Protein AF-Q4UK92-F1 (afdb_monomer_lite)

Sequence (317 aa):
MEMQYIQALRICSEFNFSKIDKKYSDLRPHFTKLYKAQEVKSEIHHYKQEDDLHFYMTKVNGANMSAWQGFVNQQSNAQKSYQGKDPVIKNFDMGKYAFSASLSYHDQDLTDVYAAFVSNKIRQKGDLPDTSSIEMFITMLTSKNASFISHSGIARTPIYTLESAPKHPNLAVKLHSSIAACAKDIYSNKKEYMITVPVKEMTQILLKEYEKKGVLDKIYIGHRQENLGNKQTPIKLINDNDKTLFSLYDKNGNILHELTAEQMKGEFAWFCTHPHLFKDQDKGVPLVTCDLETLATLDPKPNPIEHEYYLEIIGEL

Foldseek 3Di:
DVLVVVLVVVVCVVPVVVPVPPVCPVCVVVVVVVQLQDKDKKKKKWFDDDPQKIKMKIWQALACLVVVVVLLVVLVVLLVPDPDDPVQSVVLVQLSVLQNLQSSCSPAPFKIKIKIFIFRDDDDFPDDDPSLRTQWIKMWMDGLLELAIEIGRIGGTSNVVVPDPDDDPPVVLVRLLVVLQVCCVVNVNSHFKYKFQDDPVVVVSVCVLCVVVVNNLQKAKALPPPPPPPNDHQWDFDPDDQFAGIWGADPVRHTSDGAGPVNCVGSVVCQCVRPRHNVPVVPRGIIMMGGSVCSNPSRDDTDDIDMDIDIGRSHDD

Radius of gyration: 20.27 Å; chains: 1; bounding box: 54×45×56 Å

Structure (mmCIF, N/CA/C/O backbone):
data_AF-Q4UK92-F1
#
_entry.id   AF-Q4UK92-F1
#
loop_
_atom_site.group_PDB
_a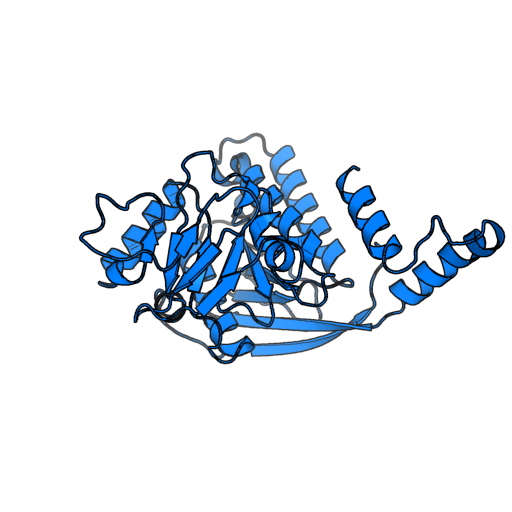tom_site.id
_atom_site.type_symbol
_atom_site.label_atom_id
_atom_site.label_alt_id
_atom_site.label_comp_id
_atom_site.label_asym_id
_atom_site.label_entity_id
_atom_site.label_seq_id
_atom_site.pdbx_PDB_ins_code
_atom_site.Cartn_x
_atom_site.Cartn_y
_atom_site.Cartn_z
_atom_site.occupancy
_atom_site.B_iso_or_equiv
_atom_site.auth_seq_id
_atom_site.auth_comp_id
_atom_site.auth_asym_id
_atom_site.auth_atom_id
_atom_site.pdbx_PDB_model_num
ATOM 1 N N . MET A 1 1 ? 21.916 5.588 6.706 1.00 34.03 1 MET A N 1
ATOM 2 C CA . MET A 1 1 ? 22.632 5.444 7.991 1.00 34.03 1 MET A CA 1
ATOM 3 C C . MET A 1 1 ? 21.755 5.770 9.202 1.00 34.03 1 MET A C 1
ATOM 5 O O . MET A 1 1 ? 21.723 4.941 10.093 1.00 34.03 1 MET A O 1
ATOM 9 N N . GLU A 1 2 ? 20.977 6.862 9.247 1.00 29.20 2 GLU A N 1
ATOM 10 C CA . GLU A 1 2 ? 20.071 7.134 10.395 1.00 29.20 2 GLU A CA 1
ATOM 11 C C . GLU A 1 2 ? 18.920 6.117 10.570 1.00 29.20 2 GLU A C 1
ATOM 13 O O . GLU A 1 2 ? 18.636 5.702 11.690 1.00 29.20 2 GLU A O 1
ATOM 18 N N . MET A 1 3 ? 18.310 5.623 9.482 1.00 30.38 3 MET A N 1
ATOM 19 C CA . MET A 1 3 ? 17.245 4.598 9.559 1.00 30.38 3 MET A CA 1
ATOM 20 C C . MET A 1 3 ? 17.722 3.242 10.113 1.00 30.38 3 MET A C 1
ATOM 22 O O . MET A 1 3 ? 16.962 2.555 10.790 1.00 30.38 3 MET A O 1
ATOM 26 N N . GLN A 1 4 ? 18.990 2.883 9.882 1.00 40.22 4 GLN A N 1
ATOM 27 C CA . GLN A 1 4 ? 19.591 1.643 10.392 1.00 40.22 4 GLN A CA 1
ATOM 28 C C . GLN A 1 4 ? 19.809 1.697 11.916 1.00 40.22 4 GLN A C 1
ATOM 30 O O . GLN A 1 4 ? 19.813 0.660 12.575 1.00 40.22 4 GLN A O 1
ATOM 35 N N . TYR A 1 5 ? 19.938 2.897 12.496 1.00 32.78 5 TYR A N 1
ATOM 36 C CA . TYR A 1 5 ? 20.135 3.084 13.936 1.00 32.78 5 TYR A CA 1
ATOM 37 C C . TYR A 1 5 ? 18.825 2.914 14.725 1.00 32.78 5 TYR A C 1
ATOM 39 O O . TYR A 1 5 ? 18.828 2.303 15.789 1.00 32.78 5 TYR A O 1
ATOM 47 N N . ILE A 1 6 ? 17.689 3.366 14.175 1.00 38.41 6 ILE A N 1
ATOM 48 C CA . ILE A 1 6 ? 16.361 3.214 14.804 1.00 38.41 6 ILE A CA 1
ATOM 49 C C . ILE A 1 6 ? 15.882 1.749 14.770 1.00 38.41 6 ILE A C 1
ATOM 51 O O . ILE A 1 6 ? 15.306 1.277 15.748 1.00 38.41 6 ILE A O 1
ATOM 55 N N . GLN A 1 7 ? 16.177 1.007 13.696 1.00 44.31 7 GLN A N 1
ATOM 56 C CA . GLN A 1 7 ? 15.891 -0.434 13.592 1.00 44.31 7 GLN A CA 1
ATOM 57 C C . GLN A 1 7 ? 16.770 -1.281 14.515 1.00 44.31 7 GLN A C 1
ATOM 59 O O . GLN A 1 7 ? 16.256 -2.139 15.232 1.00 44.31 7 GLN A O 1
ATOM 64 N N . ALA A 1 8 ? 18.076 -0.990 14.576 1.00 37.50 8 ALA A N 1
ATOM 65 C CA . ALA A 1 8 ? 18.963 -1.634 15.538 1.00 37.50 8 ALA A CA 1
ATOM 66 C C . ALA A 1 8 ? 18.519 -1.355 16.980 1.00 37.50 8 ALA A C 1
ATOM 68 O O . ALA A 1 8 ? 18.574 -2.261 17.796 1.00 37.50 8 ALA A O 1
ATOM 69 N N . LEU A 1 9 ? 18.034 -0.148 17.293 1.00 38.12 9 LEU A N 1
ATOM 70 C CA . LEU A 1 9 ? 17.500 0.199 18.614 1.00 38.12 9 LEU A CA 1
ATOM 71 C C . LEU A 1 9 ? 16.165 -0.484 18.942 1.00 38.12 9 LEU A C 1
ATOM 73 O O . LEU A 1 9 ? 15.946 -0.748 20.115 1.00 38.12 9 LEU A O 1
ATOM 77 N N . ARG A 1 10 ? 15.297 -0.788 17.964 1.00 45.19 10 ARG A N 1
ATOM 78 C CA . ARG A 1 10 ? 13.998 -1.460 18.188 1.00 45.19 10 ARG A CA 1
ATOM 79 C C . ARG A 1 10 ? 14.126 -2.964 18.421 1.00 45.19 10 ARG A C 1
ATOM 81 O O . ARG A 1 10 ? 13.599 -3.460 19.411 1.00 45.19 10 ARG A O 1
ATOM 88 N N . ILE A 1 11 ? 14.906 -3.664 17.601 1.00 45.88 11 ILE A N 1
ATOM 89 C CA . ILE A 1 11 ? 15.238 -5.085 17.828 1.00 45.88 11 ILE A CA 1
ATOM 90 C C . ILE A 1 11 ? 16.055 -5.225 19.127 1.00 45.88 11 ILE A C 1
ATOM 92 O O . ILE A 1 11 ? 15.873 -6.154 19.909 1.00 45.88 11 ILE A O 1
ATOM 96 N N . CYS A 1 12 ? 16.888 -4.222 19.425 1.00 41.84 12 CYS A N 1
ATOM 97 C CA . CYS A 1 12 ? 17.553 -4.063 20.714 1.00 41.84 12 CYS A CA 1
ATOM 98 C C . CYS A 1 12 ? 16.717 -3.355 21.794 1.00 41.84 12 CYS A C 1
ATOM 100 O O . CYS A 1 12 ? 17.302 -2.870 22.758 1.00 41.84 12 CYS A O 1
ATOM 102 N N . SER A 1 13 ? 15.393 -3.238 21.653 1.00 41.66 13 SER A N 1
ATOM 103 C CA . SER A 1 13 ? 14.524 -2.647 22.688 1.00 41.66 13 SER A CA 1
ATOM 104 C C . SER A 1 13 ? 13.694 -3.682 23.437 1.00 41.66 13 SER A C 1
ATOM 106 O O . SER A 1 13 ? 13.374 -3.446 24.601 1.00 41.66 13 SER A O 1
ATOM 108 N N . GLU A 1 14 ? 13.434 -4.853 22.843 1.00 43.84 14 GLU A N 1
ATOM 109 C CA . GLU A 1 14 ? 12.909 -6.014 23.582 1.00 43.84 14 GLU A CA 1
ATOM 110 C C . GLU A 1 14 ? 13.920 -6.523 24.617 1.00 43.84 14 GLU A C 1
ATOM 112 O O . GLU A 1 14 ? 13.570 -6.956 25.713 1.00 43.84 14 GLU A O 1
ATOM 117 N N . PHE A 1 15 ? 15.205 -6.379 24.303 1.00 45.50 15 PHE A N 1
ATOM 118 C CA . PHE A 1 15 ? 16.305 -6.593 25.225 1.00 45.50 15 PHE A CA 1
ATOM 119 C C . PHE A 1 15 ? 16.862 -5.240 25.627 1.00 45.50 15 PHE A C 1
ATOM 121 O O . PHE A 1 15 ? 17.424 -4.541 24.803 1.00 45.50 15 PHE A O 1
ATOM 128 N N . ASN A 1 16 ? 16.777 -4.843 26.891 1.00 47.31 16 ASN A N 1
ATOM 129 C CA . ASN A 1 16 ? 17.424 -3.607 27.319 1.00 47.31 16 ASN A CA 1
ATOM 130 C C . ASN A 1 16 ? 18.962 -3.776 27.300 1.00 47.31 16 ASN A C 1
ATOM 132 O O . ASN A 1 16 ? 19.558 -4.156 28.305 1.00 47.31 16 ASN A O 1
ATOM 136 N N . PHE A 1 17 ? 19.616 -3.504 26.166 1.00 46.62 17 PHE A N 1
ATOM 137 C CA . PHE A 1 17 ? 21.059 -3.722 25.989 1.00 46.62 17 PHE A CA 1
ATOM 138 C C . PHE A 1 17 ? 21.938 -2.790 26.833 1.00 46.62 17 PHE A C 1
ATOM 140 O O . PHE A 1 17 ? 23.088 -3.128 27.093 1.00 46.62 17 PHE A O 1
ATOM 147 N N . SER A 1 18 ? 21.412 -1.662 27.324 1.00 44.78 18 SER A N 1
ATOM 148 C CA . SER A 1 18 ? 22.108 -0.847 28.332 1.00 44.78 18 SER A CA 1
ATOM 149 C C . SER A 1 18 ? 22.022 -1.441 29.747 1.00 44.78 18 SER A C 1
ATOM 151 O O . SER A 1 18 ? 22.790 -1.039 30.618 1.00 44.78 18 SER A O 1
ATOM 153 N N . LYS A 1 19 ? 21.143 -2.433 29.967 1.00 47.47 19 LYS A N 1
ATOM 154 C CA . LYS A 1 19 ? 21.098 -3.318 31.149 1.00 47.47 19 LYS A CA 1
ATOM 155 C C . LYS A 1 19 ? 21.742 -4.688 30.911 1.00 47.47 19 LYS A C 1
ATOM 157 O O . LYS A 1 19 ? 21.899 -5.450 31.865 1.00 47.47 19 LYS A O 1
ATOM 162 N N . ILE A 1 20 ? 22.100 -5.024 29.670 1.00 50.03 20 ILE A N 1
ATOM 163 C CA . ILE A 1 20 ? 22.896 -6.212 29.369 1.00 50.03 20 ILE A CA 1
ATOM 164 C C . ILE A 1 20 ? 24.308 -5.906 29.852 1.00 50.03 20 ILE A C 1
ATOM 166 O O . ILE A 1 20 ? 25.041 -5.114 29.263 1.00 50.03 20 ILE A O 1
ATOM 170 N N . ASP A 1 21 ? 24.636 -6.507 30.993 1.00 51.25 21 ASP A N 1
ATOM 171 C CA . ASP A 1 21 ? 25.961 -6.468 31.593 1.00 51.25 21 ASP A CA 1
ATOM 172 C C . ASP A 1 21 ? 27.022 -6.717 30.510 1.00 51.25 21 ASP A C 1
ATOM 174 O O . ASP A 1 21 ? 26.838 -7.558 29.625 1.00 51.25 21 ASP A O 1
ATOM 178 N N . LYS A 1 22 ? 28.140 -5.990 30.569 1.00 60.72 22 LYS A N 1
ATOM 179 C CA . LYS A 1 22 ? 29.210 -6.016 29.560 1.00 60.72 22 LYS A CA 1
ATOM 180 C C . LYS A 1 22 ? 29.682 -7.449 29.269 1.00 60.72 22 LYS A C 1
ATOM 182 O O . LYS A 1 22 ? 30.072 -7.742 28.139 1.00 60.72 22 LYS A O 1
ATOM 187 N N . LYS A 1 23 ? 29.550 -8.355 30.249 1.00 58.97 23 LYS A N 1
ATOM 188 C CA . LYS A 1 23 ? 29.847 -9.794 30.135 1.00 58.97 23 LYS A CA 1
ATOM 189 C C . LYS A 1 23 ? 28.963 -10.579 29.152 1.00 58.97 23 LYS A C 1
ATOM 191 O O . LYS A 1 23 ? 29.311 -11.692 28.791 1.00 58.97 23 LYS A O 1
ATOM 196 N N . TYR A 1 24 ? 27.808 -10.046 28.763 1.00 52.47 24 TYR A N 1
ATOM 197 C CA . TYR A 1 24 ? 26.850 -10.689 27.858 1.00 52.47 24 TYR A CA 1
ATOM 198 C C . TYR A 1 24 ? 26.848 -10.059 26.456 1.00 52.47 24 TYR A C 1
ATOM 200 O O . TYR A 1 24 ? 26.070 -10.470 25.598 1.00 52.47 24 TYR A O 1
ATOM 208 N N . SER A 1 25 ? 27.719 -9.075 26.199 1.00 60.34 25 SER A N 1
ATOM 209 C CA . SER A 1 25 ? 27.885 -8.478 24.866 1.00 60.34 25 SER A CA 1
ATOM 210 C C . SER A 1 25 ? 28.292 -9.512 23.802 1.00 60.34 25 SER A C 1
ATOM 212 O O . SER A 1 25 ? 27.850 -9.417 22.655 1.00 60.34 25 SER A O 1
ATOM 214 N N . ASP A 1 26 ? 29.000 -10.565 24.219 1.00 68.81 26 ASP A N 1
ATOM 215 C CA . ASP A 1 26 ? 29.378 -11.725 23.403 1.00 68.81 26 ASP A CA 1
ATOM 216 C C . ASP A 1 26 ? 28.181 -12.581 22.946 1.00 68.81 26 ASP A C 1
ATOM 218 O O . ASP A 1 26 ? 28.319 -13.397 22.038 1.00 68.81 26 ASP A O 1
ATOM 222 N N . LEU A 1 27 ? 26.983 -12.394 23.522 1.00 62.03 27 LEU A N 1
ATOM 223 C CA . LEU A 1 27 ? 25.762 -13.092 23.095 1.00 62.03 27 LEU A CA 1
ATOM 224 C C . LEU A 1 27 ? 25.089 -12.431 21.887 1.00 62.03 27 LEU A C 1
ATOM 226 O O . LEU A 1 27 ? 24.243 -13.051 21.242 1.00 62.03 27 LEU A O 1
ATOM 230 N N . ARG A 1 28 ? 25.457 -11.192 21.537 1.00 64.12 28 ARG A N 1
ATOM 231 C CA . ARG A 1 28 ? 24.860 -10.460 20.408 1.00 64.12 28 ARG A CA 1
ATOM 232 C C . ARG A 1 28 ? 24.937 -11.235 19.081 1.00 64.12 28 ARG A C 1
ATOM 234 O O . ARG A 1 28 ? 23.901 -11.342 18.430 1.00 64.12 28 ARG A O 1
ATOM 241 N N . PRO A 1 29 ? 26.076 -11.844 18.688 1.00 65.44 29 PRO A N 1
ATOM 242 C CA . PRO A 1 29 ? 26.140 -12.686 17.492 1.00 65.44 29 PRO A CA 1
ATOM 243 C C . PRO A 1 29 ? 25.209 -13.905 17.558 1.00 65.44 29 PRO A C 1
ATOM 245 O O . PRO A 1 29 ? 24.685 -14.330 16.530 1.00 65.44 29 PRO A O 1
ATOM 248 N N . HIS A 1 30 ? 24.976 -14.464 18.750 1.00 65.75 30 HIS A N 1
ATOM 249 C CA . HIS A 1 30 ? 24.071 -15.599 18.939 1.00 65.75 30 HIS A CA 1
ATOM 250 C C . HIS A 1 30 ? 22.605 -15.192 18.790 1.00 65.75 30 HIS A C 1
ATOM 252 O O . HIS A 1 30 ? 21.870 -15.881 18.088 1.00 65.75 30 HIS A O 1
ATOM 258 N N . PHE A 1 31 ? 22.196 -14.050 19.349 1.00 62.00 31 PHE A N 1
ATOM 259 C CA . PHE A 1 31 ? 20.851 -13.507 19.136 1.00 62.00 31 PHE A CA 1
ATOM 260 C C . PHE A 1 31 ? 20.603 -13.157 17.667 1.00 62.00 31 PHE A C 1
ATOM 262 O O . PHE A 1 31 ? 19.577 -13.549 17.119 1.00 62.00 31 PHE A O 1
ATOM 269 N N . THR A 1 32 ? 21.569 -12.529 16.989 1.00 63.22 32 THR A N 1
ATOM 270 C CA . THR A 1 32 ? 21.478 -12.276 15.542 1.00 63.22 32 THR A CA 1
ATOM 271 C C . THR A 1 32 ? 21.331 -13.577 14.753 1.00 63.22 32 THR A C 1
ATOM 273 O O . THR A 1 32 ? 20.541 -13.638 13.815 1.00 63.22 32 THR A O 1
ATOM 276 N N . LYS A 1 33 ? 22.068 -14.631 15.124 1.00 65.81 33 LYS A N 1
ATOM 277 C CA . LYS A 1 33 ? 21.983 -15.938 14.458 1.00 65.81 33 LYS A CA 1
ATOM 278 C C . LYS A 1 33 ? 20.635 -16.623 14.694 1.00 65.81 33 LYS A C 1
ATOM 280 O O . LYS A 1 33 ? 20.096 -17.193 13.756 1.00 65.81 33 LYS A O 1
ATOM 285 N N . LEU A 1 34 ? 20.101 -16.562 15.914 1.00 62.28 34 LEU A N 1
ATOM 286 C CA . LEU A 1 34 ? 18.778 -17.103 16.243 1.00 62.28 34 LEU A CA 1
ATOM 287 C C . LEU A 1 34 ? 17.673 -16.374 15.477 1.00 62.28 34 LEU A C 1
ATOM 289 O O . LEU A 1 34 ? 16.804 -17.025 14.912 1.00 62.28 34 LEU A O 1
ATOM 293 N N . TYR A 1 35 ? 17.759 -15.048 15.394 1.00 65.69 35 TYR A N 1
ATOM 294 C CA . TYR A 1 35 ? 16.826 -14.237 14.619 1.00 65.69 35 TYR A CA 1
ATOM 295 C C . TYR A 1 35 ? 16.883 -14.566 13.120 1.00 65.69 35 TYR A C 1
ATOM 297 O O . TYR A 1 35 ? 15.858 -14.851 12.516 1.00 65.69 35 TYR A O 1
ATOM 305 N N . LYS A 1 36 ? 18.084 -14.638 12.525 1.00 63.91 36 LYS A N 1
ATOM 306 C CA . LYS A 1 36 ? 18.266 -15.069 11.123 1.00 63.91 36 LYS A CA 1
ATOM 307 C C . LYS A 1 36 ? 17.772 -16.501 10.862 1.00 63.91 36 LYS A C 1
ATOM 309 O O . LYS A 1 36 ? 17.435 -16.839 9.741 1.00 63.91 36 LYS A O 1
ATOM 314 N N . ALA A 1 37 ? 17.748 -17.363 11.875 1.00 65.81 37 ALA A N 1
ATOM 315 C CA . ALA A 1 37 ? 17.257 -18.734 11.741 1.00 65.81 37 ALA A CA 1
ATOM 316 C C . ALA A 1 37 ? 15.734 -18.856 11.925 1.00 65.81 37 ALA A C 1
ATOM 318 O O . ALA A 1 37 ? 15.201 -19.957 11.799 1.00 65.81 37 ALA A O 1
ATOM 319 N N . GLN A 1 38 ? 15.038 -17.763 12.249 1.00 68.75 38 GLN A N 1
ATOM 320 C CA . GLN A 1 38 ? 13.598 -17.782 12.440 1.00 68.75 38 GLN A CA 1
ATOM 321 C C . GLN A 1 38 ? 12.887 -17.944 11.095 1.00 68.75 38 GLN A C 1
ATOM 323 O O . GLN A 1 38 ? 13.116 -17.187 10.149 1.00 68.75 38 GLN A O 1
ATOM 328 N N . GLU A 1 39 ? 12.000 -18.932 11.031 1.00 76.88 39 GLU A N 1
ATOM 329 C CA . GLU A 1 39 ? 11.048 -19.062 9.936 1.00 76.88 39 GLU A CA 1
ATOM 330 C C . GLU A 1 39 ? 9.901 -18.073 10.138 1.00 76.88 39 GLU A C 1
ATOM 332 O O . GLU A 1 39 ? 9.313 -17.969 11.220 1.00 76.88 39 GLU A O 1
ATOM 337 N N . VAL A 1 40 ? 9.567 -17.352 9.07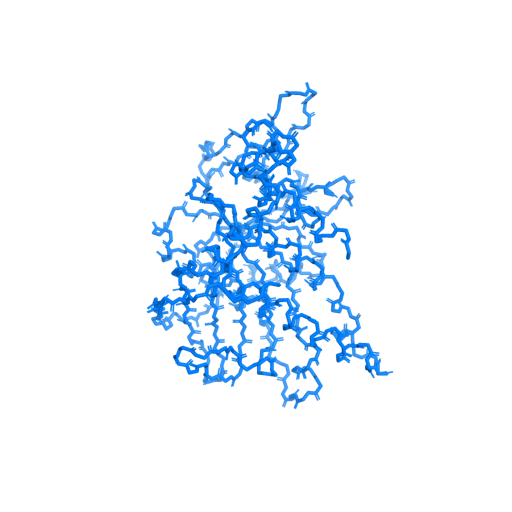7 1.00 79.00 40 VAL A N 1
ATOM 338 C CA . VAL A 1 40 ? 8.425 -16.450 9.014 1.00 79.00 40 VAL A CA 1
ATOM 339 C C . VAL A 1 40 ? 7.462 -16.929 7.942 1.00 79.00 40 VAL A C 1
ATOM 341 O O . VAL A 1 40 ? 7.846 -17.483 6.912 1.00 79.00 40 VAL A O 1
ATOM 344 N N . LYS A 1 41 ? 6.171 -16.722 8.197 1.00 81.75 41 LYS A N 1
ATOM 345 C CA . LYS A 1 41 ? 5.132 -17.019 7.219 1.00 81.75 41 LYS A CA 1
ATOM 346 C C . LYS A 1 41 ? 5.079 -15.884 6.200 1.00 81.75 41 LYS A C 1
ATOM 348 O O . LYS A 1 41 ? 4.782 -14.743 6.559 1.00 81.75 41 LYS A O 1
ATOM 353 N N . SER A 1 42 ? 5.326 -16.218 4.945 1.00 84.38 42 SER A N 1
ATOM 354 C CA . SER A 1 42 ? 5.108 -15.328 3.813 1.00 84.38 42 SER A CA 1
ATOM 355 C C . SER A 1 42 ? 3.702 -15.521 3.262 1.00 84.38 42 SER A C 1
ATOM 357 O O . SER A 1 42 ? 3.128 -16.614 3.294 1.00 84.38 42 SER A O 1
ATOM 359 N N . GLU A 1 43 ? 3.116 -14.406 2.846 1.00 89.88 43 GLU A N 1
ATOM 360 C CA . GLU A 1 43 ? 1.723 -14.285 2.436 1.00 89.88 43 GLU A CA 1
ATOM 361 C C . GLU A 1 43 ? 1.672 -13.421 1.182 1.00 89.88 43 GLU A C 1
ATOM 363 O O . GLU A 1 43 ? 2.151 -12.282 1.178 1.00 89.88 43 GLU A O 1
ATOM 368 N N . ILE A 1 44 ? 1.137 -13.997 0.109 1.00 90.12 44 ILE A N 1
ATOM 369 C CA . ILE A 1 44 ? 0.999 -13.339 -1.184 1.00 90.12 44 ILE A CA 1
ATOM 370 C C . ILE A 1 44 ? -0.425 -13.533 -1.683 1.00 90.12 44 ILE A C 1
ATOM 372 O O . ILE A 1 44 ? -0.938 -14.651 -1.731 1.00 90.12 44 ILE A O 1
ATOM 376 N N . HIS A 1 45 ? -1.037 -12.431 -2.094 1.00 90.25 45 HIS A N 1
ATOM 377 C CA . HIS A 1 45 ? -2.333 -12.409 -2.757 1.00 90.25 45 HIS A CA 1
ATOM 378 C C . HIS A 1 45 ? -2.120 -12.011 -4.203 1.00 90.25 45 HIS A C 1
ATOM 380 O O . HIS A 1 45 ? -1.480 -10.991 -4.466 1.00 90.25 45 HIS A O 1
ATOM 386 N N . HIS A 1 46 ? -2.639 -12.809 -5.125 1.00 89.62 46 HIS A N 1
ATOM 387 C CA . HIS A 1 46 ? -2.557 -12.565 -6.556 1.00 89.62 46 HIS A CA 1
ATOM 388 C C . HIS A 1 46 ? -3.949 -12.339 -7.132 1.00 89.62 46 HIS A C 1
ATOM 390 O O . HIS A 1 46 ? -4.914 -13.030 -6.808 1.00 89.62 46 HIS A O 1
ATOM 396 N N . TYR A 1 47 ? -4.024 -11.349 -8.007 1.00 81.94 47 TYR A N 1
ATOM 397 C CA . TYR A 1 47 ? -5.221 -10.946 -8.706 1.00 81.94 47 TYR A CA 1
ATOM 398 C C . TYR A 1 47 ? -4.866 -10.624 -10.156 1.00 81.94 47 TYR A C 1
ATOM 400 O O . TYR A 1 47 ? -4.180 -9.641 -10.440 1.00 81.94 47 TYR A O 1
ATOM 408 N N . LYS A 1 48 ? -5.335 -11.438 -11.100 1.00 79.00 48 LYS A N 1
ATOM 409 C CA . LYS A 1 48 ? -5.246 -11.103 -12.526 1.00 79.00 48 LYS A CA 1
ATOM 410 C C . LYS A 1 48 ? -6.397 -10.165 -12.878 1.00 79.00 48 LYS A C 1
ATOM 412 O O . LYS A 1 48 ? -7.527 -10.461 -12.507 1.00 79.00 48 LYS A O 1
ATOM 417 N N . GLN A 1 49 ? -6.166 -9.087 -13.620 1.00 69.38 49 GLN A N 1
ATOM 418 C CA . GLN A 1 49 ? -7.261 -8.198 -14.044 1.00 69.38 49 GLN A CA 1
ATOM 419 C C . GLN A 1 49 ? -7.448 -8.163 -15.561 1.00 69.38 49 GLN A C 1
ATOM 421 O O . GLN A 1 49 ? -8.570 -8.258 -16.051 1.00 69.38 49 GLN A O 1
ATOM 426 N N . GLU A 1 50 ? -6.343 -8.048 -16.292 1.00 74.62 50 GLU A N 1
ATOM 427 C CA . GLU A 1 50 ? -6.289 -8.031 -17.756 1.00 74.62 50 GLU A CA 1
ATOM 428 C C . GLU A 1 50 ? -5.321 -9.127 -18.222 1.00 74.62 50 GLU A C 1
ATOM 430 O O . GLU A 1 50 ? -4.712 -9.808 -17.391 1.00 74.62 50 GLU A O 1
ATOM 435 N N . ASP A 1 51 ? -5.215 -9.361 -19.531 1.00 72.88 51 ASP A N 1
ATOM 436 C CA . ASP A 1 51 ? -4.453 -10.500 -20.056 1.00 72.88 51 ASP A CA 1
ATOM 437 C C . ASP A 1 51 ? -2.980 -10.486 -19.635 1.00 72.88 51 ASP A C 1
ATOM 439 O O . ASP A 1 51 ? -2.435 -11.564 -19.373 1.00 72.88 51 ASP A O 1
ATOM 443 N N . ASP A 1 52 ? -2.399 -9.295 -19.489 1.00 86.19 52 ASP A N 1
ATOM 444 C CA . ASP A 1 52 ? -1.017 -9.049 -19.089 1.00 86.19 52 ASP A CA 1
ATOM 445 C C . ASP A 1 52 ? -0.861 -8.336 -17.736 1.00 86.19 52 ASP A C 1
ATOM 447 O O . ASP A 1 52 ? 0.259 -8.239 -17.258 1.00 86.19 52 ASP A O 1
ATOM 451 N N . LEU A 1 53 ? -1.930 -7.875 -17.072 1.00 89.62 53 LEU A N 1
ATOM 452 C CA . LEU A 1 53 ? -1.818 -7.194 -15.773 1.00 89.62 53 LEU A CA 1
ATOM 453 C C . LEU A 1 53 ? -2.061 -8.127 -14.586 1.00 89.62 53 LEU A C 1
ATOM 455 O O . LEU A 1 53 ? -3.194 -8.541 -14.301 1.00 89.62 53 LEU A O 1
ATOM 459 N N . HIS A 1 54 ? -0.984 -8.362 -13.841 1.00 91.69 54 HIS A N 1
ATOM 460 C CA . HIS A 1 54 ? -0.952 -9.181 -12.637 1.00 91.69 54 HIS A CA 1
ATOM 461 C C . HIS A 1 54 ? -0.728 -8.312 -11.405 1.00 91.69 54 HIS A C 1
ATOM 463 O O . HIS A 1 54 ? 0.323 -7.688 -11.250 1.00 91.69 54 HIS A O 1
ATOM 469 N N . PHE A 1 55 ? -1.716 -8.274 -10.519 1.00 93.44 55 PHE A N 1
ATOM 470 C CA . PHE A 1 55 ? -1.666 -7.521 -9.275 1.00 93.44 55 PHE A CA 1
ATOM 471 C C . PHE A 1 55 ? -1.298 -8.447 -8.132 1.00 93.44 55 PHE A C 1
ATOM 473 O O . PHE A 1 55 ? -1.827 -9.552 -8.008 1.00 93.44 55 PHE A O 1
ATOM 480 N N . TYR A 1 56 ? -0.404 -7.970 -7.282 1.00 93.81 56 TYR A N 1
ATOM 481 C CA . TYR A 1 56 ? 0.115 -8.719 -6.157 1.00 93.81 56 TYR A CA 1
ATOM 482 C C . TYR A 1 56 ? 0.065 -7.874 -4.895 1.00 93.81 56 TYR A C 1
ATOM 484 O O . TYR A 1 56 ? 0.333 -6.673 -4.928 1.00 93.81 56 TYR A O 1
ATOM 492 N N . MET A 1 57 ? -0.213 -8.519 -3.767 1.00 94.25 57 MET A N 1
ATOM 493 C CA . MET A 1 57 ? 0.035 -7.980 -2.435 1.00 94.25 57 MET A CA 1
ATOM 494 C C . MET A 1 57 ? 0.875 -8.973 -1.659 1.00 94.25 57 MET A C 1
ATOM 496 O O . MET A 1 57 ? 0.424 -10.078 -1.386 1.00 94.25 57 MET A O 1
ATOM 500 N N . THR A 1 58 ? 2.096 -8.583 -1.315 1.00 93.75 58 THR A N 1
ATOM 501 C CA . THR A 1 58 ? 3.011 -9.397 -0.511 1.00 93.75 58 THR A CA 1
ATOM 502 C C . THR A 1 58 ? 3.107 -8.808 0.882 1.00 93.75 58 THR A C 1
ATOM 504 O O . THR A 1 58 ? 3.457 -7.632 1.024 1.00 93.75 58 THR A O 1
ATOM 507 N N . LYS A 1 59 ? 2.820 -9.609 1.907 1.00 94.06 59 LYS A N 1
ATOM 508 C CA . LYS A 1 59 ? 3.051 -9.210 3.293 1.00 94.06 59 LYS A CA 1
ATOM 509 C C . LYS A 1 59 ? 4.549 -9.030 3.517 1.00 94.06 59 LYS A C 1
ATOM 511 O O . LYS A 1 59 ? 5.338 -9.941 3.262 1.00 94.06 59 LYS A O 1
ATOM 516 N N . VAL A 1 60 ? 4.940 -7.846 3.965 1.00 92.38 60 VAL A N 1
ATOM 517 C CA . VAL A 1 60 ? 6.330 -7.529 4.282 1.00 92.38 60 VAL A CA 1
ATOM 518 C C . VAL A 1 60 ? 6.657 -8.139 5.637 1.00 92.38 60 VAL A C 1
ATOM 520 O O . VAL A 1 60 ? 5.897 -7.984 6.590 1.00 92.38 60 VAL A O 1
ATOM 523 N N . ASN A 1 61 ? 7.781 -8.840 5.722 1.00 88.00 61 ASN A N 1
ATOM 524 C CA . ASN A 1 61 ? 8.264 -9.478 6.942 1.00 88.00 61 ASN A CA 1
ATOM 525 C C . ASN A 1 61 ? 9.803 -9.447 6.986 1.00 88.00 61 ASN A C 1
ATOM 527 O O . ASN A 1 61 ? 10.455 -8.942 6.069 1.00 88.00 61 ASN A O 1
ATOM 531 N N . GLY A 1 62 ? 10.390 -9.998 8.050 1.00 82.25 62 GLY A N 1
ATOM 532 C CA . GLY A 1 62 ? 11.845 -10.014 8.223 1.00 82.25 62 GLY A CA 1
ATOM 533 C C . GLY A 1 62 ? 12.610 -10.740 7.107 1.00 82.25 62 GLY A C 1
ATOM 534 O O . GLY A 1 62 ? 13.766 -10.406 6.866 1.00 82.25 62 GLY A O 1
ATOM 535 N N . ALA A 1 63 ? 11.986 -11.687 6.396 1.00 82.81 63 ALA A N 1
ATOM 536 C CA . ALA A 1 63 ? 12.638 -12.441 5.325 1.00 82.81 63 ALA A CA 1
ATOM 537 C C . ALA A 1 63 ? 12.682 -11.697 3.989 1.00 82.81 63 ALA A C 1
ATOM 539 O O . ALA A 1 63 ? 13.678 -11.796 3.274 1.00 82.81 63 ALA A O 1
ATOM 540 N N . ASN A 1 64 ? 11.648 -10.919 3.662 1.00 86.69 64 ASN A N 1
ATOM 541 C CA . ASN A 1 64 ? 11.535 -10.265 2.355 1.00 86.69 64 ASN A CA 1
ATOM 542 C C . ASN A 1 64 ? 11.760 -8.741 2.378 1.00 86.69 64 ASN A C 1
ATOM 544 O O . ASN A 1 64 ? 11.842 -8.111 1.321 1.00 86.69 64 ASN A O 1
ATOM 548 N N . MET A 1 65 ? 11.906 -8.126 3.555 1.00 87.62 65 MET A N 1
ATOM 549 C CA . MET A 1 65 ? 12.108 -6.679 3.687 1.00 87.62 65 MET A CA 1
ATOM 550 C C . MET A 1 65 ? 13.346 -6.179 2.923 1.00 87.62 65 MET A C 1
ATOM 552 O O . MET A 1 65 ? 13.264 -5.174 2.210 1.00 87.62 65 MET A O 1
ATOM 556 N N . SER A 1 66 ? 14.475 -6.889 3.010 1.00 84.69 66 SER A N 1
ATOM 557 C CA . SER A 1 66 ? 15.710 -6.513 2.308 1.00 84.69 66 SER A CA 1
ATOM 558 C C . SER A 1 66 ? 15.562 -6.618 0.787 1.00 84.69 66 SER A C 1
ATOM 560 O O . SER A 1 66 ? 16.097 -5.778 0.062 1.00 84.69 66 SER A O 1
ATOM 562 N N . ALA A 1 67 ? 14.766 -7.571 0.290 1.00 88.38 67 ALA A N 1
ATOM 563 C CA . ALA A 1 67 ? 14.437 -7.681 -1.128 1.00 88.38 67 ALA A CA 1
ATOM 564 C C . ALA A 1 67 ? 13.641 -6.458 -1.613 1.00 88.38 67 ALA A C 1
ATOM 566 O O . ALA A 1 67 ? 13.970 -5.884 -2.653 1.00 88.38 67 ALA A O 1
ATOM 567 N N . TRP A 1 68 ? 12.667 -5.981 -0.829 1.00 92.38 68 TRP A N 1
ATOM 568 C CA . TRP A 1 68 ? 11.926 -4.752 -1.136 1.00 92.38 68 TRP A CA 1
ATOM 569 C C . TRP A 1 68 ? 12.809 -3.499 -1.110 1.00 92.38 68 TRP A C 1
ATOM 571 O O . TRP A 1 68 ? 12.666 -2.618 -1.962 1.00 92.38 68 TRP A O 1
ATOM 581 N N . GLN A 1 69 ? 13.766 -3.417 -0.184 1.00 90.38 69 GLN A N 1
ATOM 582 C CA . GLN A 1 69 ? 14.764 -2.343 -0.186 1.00 90.38 69 GLN A CA 1
ATOM 583 C C . GLN A 1 69 ? 15.696 -2.428 -1.402 1.00 90.38 69 GLN A C 1
ATOM 585 O O . GLN A 1 69 ? 15.973 -1.413 -2.045 1.00 90.38 69 GLN A O 1
ATOM 590 N N . GLY A 1 70 ? 16.150 -3.634 -1.748 1.00 91.12 70 GLY A N 1
ATOM 591 C CA . GLY A 1 70 ? 16.951 -3.912 -2.937 1.00 91.12 70 GLY A CA 1
ATOM 592 C C . GLY A 1 70 ? 16.236 -3.486 -4.216 1.00 91.12 70 GLY A C 1
ATOM 593 O O . GLY A 1 70 ? 16.823 -2.778 -5.034 1.00 91.12 70 GLY A O 1
ATOM 594 N N . PHE A 1 71 ? 14.949 -3.816 -4.339 1.00 94.06 71 PHE A N 1
ATOM 595 C CA . PHE A 1 71 ? 14.080 -3.355 -5.419 1.00 94.06 71 PHE A CA 1
ATOM 596 C C . PHE A 1 71 ? 14.082 -1.824 -5.530 1.00 94.06 71 PHE A C 1
ATOM 598 O O . PHE A 1 71 ? 14.417 -1.287 -6.586 1.00 94.06 71 PHE A O 1
ATOM 605 N N . VAL A 1 72 ? 13.794 -1.099 -4.443 1.00 93.88 72 VAL A N 1
ATOM 606 C CA . VAL A 1 72 ? 13.787 0.377 -4.460 1.00 93.88 72 VAL A CA 1
ATOM 607 C C . VAL A 1 72 ? 15.154 0.947 -4.849 1.00 93.88 72 VAL A C 1
ATOM 609 O O . VAL A 1 72 ? 15.229 1.917 -5.608 1.00 93.88 72 VAL A O 1
ATOM 612 N N . ASN A 1 73 ? 16.244 0.339 -4.378 1.00 93.69 73 ASN A N 1
ATOM 613 C CA . ASN A 1 73 ? 17.602 0.758 -4.718 1.00 93.69 73 ASN A CA 1
ATOM 614 C C . ASN A 1 73 ? 17.906 0.571 -6.210 1.00 93.69 73 ASN A C 1
ATOM 616 O O . ASN A 1 73 ? 18.462 1.480 -6.830 1.00 93.69 73 ASN A O 1
ATOM 620 N N . GLN A 1 74 ? 17.500 -0.554 -6.807 1.00 94.50 74 GLN A N 1
ATOM 621 C CA . GLN A 1 74 ? 17.629 -0.791 -8.251 1.00 94.50 74 GLN A CA 1
ATOM 622 C C . GLN A 1 74 ? 16.889 0.288 -9.051 1.00 94.50 74 GLN A C 1
ATOM 624 O O . GLN A 1 74 ? 17.478 0.924 -9.928 1.00 94.50 74 GLN A O 1
ATOM 629 N N . GLN A 1 75 ? 15.639 0.578 -8.681 1.00 95.12 75 GLN A N 1
ATOM 630 C CA . GLN A 1 75 ? 14.840 1.632 -9.310 1.00 95.12 75 GLN A CA 1
ATOM 631 C C . GLN A 1 75 ? 15.487 3.018 -9.161 1.00 95.12 75 GLN A C 1
ATOM 633 O O . GLN A 1 75 ? 15.578 3.784 -10.123 1.00 95.12 75 GLN A O 1
ATOM 638 N N . SER A 1 76 ? 16.003 3.339 -7.970 1.00 95.12 76 SER A N 1
ATOM 639 C CA . SER A 1 76 ? 16.679 4.616 -7.732 1.00 95.12 76 SER A CA 1
ATOM 640 C C . SER A 1 76 ? 17.984 4.745 -8.520 1.00 95.12 76 SER A C 1
ATOM 642 O O . SER A 1 76 ? 18.350 5.865 -8.877 1.00 95.12 76 SER A O 1
ATOM 644 N N . ASN A 1 77 ? 18.696 3.650 -8.786 1.00 95.38 77 ASN A N 1
ATOM 645 C CA . ASN A 1 77 ? 19.900 3.674 -9.614 1.00 95.38 77 ASN A CA 1
ATOM 646 C C . ASN A 1 77 ? 19.552 3.938 -11.082 1.00 95.38 77 ASN A C 1
ATOM 648 O O . ASN A 1 77 ? 20.174 4.800 -11.701 1.00 95.38 77 ASN A O 1
ATOM 652 N N . ALA A 1 78 ? 18.508 3.291 -11.606 1.00 94.12 78 ALA A N 1
ATOM 653 C CA . ALA A 1 78 ? 18.002 3.565 -12.950 1.00 94.12 78 ALA A CA 1
ATOM 654 C C . ALA A 1 78 ? 17.573 5.035 -13.114 1.00 94.12 78 ALA A C 1
ATOM 656 O O . ALA A 1 78 ? 17.960 5.695 -14.078 1.00 94.12 78 ALA A O 1
ATOM 657 N N . GLN A 1 79 ? 16.861 5.593 -12.128 1.00 95.62 79 GLN A N 1
ATOM 658 C CA . GLN A 1 79 ? 16.515 7.019 -12.093 1.00 95.62 79 GLN A CA 1
ATOM 659 C C . GLN A 1 79 ? 17.755 7.928 -12.132 1.00 95.62 79 GLN A C 1
ATOM 661 O O . GLN A 1 79 ? 17.767 8.909 -12.877 1.00 95.62 79 GLN A O 1
ATOM 666 N N . LYS A 1 80 ? 18.784 7.644 -11.323 1.00 94.88 80 LYS A N 1
ATOM 667 C CA . LYS A 1 80 ? 20.008 8.466 -11.253 1.00 94.88 80 LYS A CA 1
ATOM 668 C C . LYS A 1 80 ? 20.778 8.462 -12.572 1.00 94.88 80 LYS A C 1
ATOM 670 O O . LYS A 1 80 ? 21.280 9.506 -12.979 1.00 94.88 80 LYS A O 1
ATOM 675 N N . SER A 1 81 ? 20.835 7.315 -13.243 1.00 94.44 81 SER A N 1
ATOM 676 C CA . SER A 1 81 ? 21.483 7.173 -14.551 1.00 94.44 81 SER A CA 1
ATOM 677 C C . SER A 1 81 ? 20.670 7.782 -15.699 1.00 94.44 81 SER A C 1
ATOM 679 O O . SER A 1 81 ? 21.202 7.990 -16.789 1.00 94.44 81 SER A O 1
ATOM 681 N N . TYR A 1 82 ? 19.390 8.100 -15.483 1.00 94.44 82 TYR A N 1
ATOM 682 C CA . TYR A 1 82 ? 18.519 8.638 -16.521 1.00 94.44 82 TYR A CA 1
ATOM 683 C C . TYR A 1 82 ? 18.777 10.126 -16.805 1.00 94.44 82 TYR A C 1
ATOM 685 O O . TYR A 1 82 ? 18.477 11.012 -15.996 1.00 94.44 82 TYR A O 1
ATOM 693 N N . GLN A 1 83 ? 19.260 10.415 -18.016 1.00 93.69 83 GLN A N 1
ATOM 694 C CA . GLN A 1 83 ? 19.541 11.776 -18.494 1.00 93.69 83 GLN A CA 1
ATOM 695 C C . GLN A 1 83 ? 18.352 12.465 -19.188 1.00 93.69 83 GLN A C 1
ATOM 697 O O . GLN A 1 83 ? 18.421 13.659 -19.475 1.00 93.69 83 GLN A O 1
ATOM 702 N N . GLY A 1 84 ? 17.258 11.746 -19.460 1.00 91.94 84 GLY A N 1
ATOM 703 C CA . GLY A 1 84 ? 16.099 12.311 -20.153 1.00 91.94 84 GLY A CA 1
ATOM 704 C C . GLY A 1 84 ? 15.182 13.153 -19.257 1.00 91.94 84 GLY A C 1
ATOM 705 O O . GLY A 1 84 ? 15.521 13.516 -18.128 1.00 91.94 84 GLY A O 1
ATOM 706 N N . LYS A 1 85 ? 13.994 13.477 -19.784 1.00 91.50 85 LYS A N 1
ATOM 707 C CA . LYS A 1 85 ? 13.024 14.393 -19.159 1.00 91.50 85 LYS A CA 1
ATOM 708 C C . LYS A 1 85 ? 11.690 13.741 -18.778 1.00 91.50 85 LYS A C 1
ATOM 710 O O . LYS A 1 85 ? 10.778 14.472 -18.406 1.00 91.50 85 LYS A O 1
ATOM 715 N N . ASP A 1 86 ? 11.550 12.414 -18.869 1.00 90.12 86 ASP A N 1
ATOM 716 C CA . ASP A 1 86 ? 10.304 11.745 -18.473 1.00 90.12 86 ASP A CA 1
ATOM 717 C C . ASP A 1 86 ? 9.989 12.042 -16.990 1.00 90.12 86 ASP A C 1
ATOM 719 O O . ASP A 1 86 ? 10.768 11.659 -16.105 1.00 90.12 86 ASP A O 1
ATOM 723 N N . PRO A 1 87 ? 8.869 12.733 -16.700 1.00 88.12 87 PRO A N 1
ATOM 724 C CA . PRO A 1 87 ? 8.523 13.132 -15.343 1.00 88.12 87 PRO A CA 1
ATOM 725 C C . PRO A 1 87 ? 8.229 11.934 -14.438 1.00 88.12 87 PRO A C 1
ATOM 727 O O . PRO A 1 87 ? 8.413 12.047 -13.231 1.00 88.12 87 PRO A O 1
ATOM 730 N N . VAL A 1 88 ? 7.825 10.781 -14.986 1.00 87.00 88 VAL A N 1
ATOM 731 C CA . VAL A 1 88 ? 7.615 9.553 -14.203 1.00 87.00 88 VAL A CA 1
ATOM 732 C C . VAL A 1 88 ? 8.920 9.106 -13.558 1.00 87.00 88 VAL A C 1
ATOM 734 O O . VAL A 1 88 ? 8.952 8.819 -12.364 1.00 87.00 88 VAL A O 1
ATOM 737 N N . ILE A 1 89 ? 10.007 9.105 -14.331 1.00 91.69 89 ILE A N 1
ATOM 738 C CA . ILE A 1 89 ? 11.325 8.724 -13.827 1.00 91.69 89 ILE A CA 1
ATOM 739 C C . ILE A 1 89 ? 11.844 9.806 -12.878 1.00 91.69 89 ILE A C 1
ATOM 741 O O . ILE A 1 89 ? 12.308 9.500 -11.782 1.00 91.69 89 ILE A O 1
ATOM 745 N N . LYS A 1 90 ? 11.750 11.087 -13.259 1.00 90.88 90 LYS A N 1
ATOM 746 C CA . LYS A 1 90 ? 12.307 12.186 -12.453 1.00 90.88 90 LYS A CA 1
ATOM 747 C C . LYS A 1 90 ? 11.609 12.368 -11.103 1.00 90.88 90 LYS A C 1
ATOM 749 O O . LYS A 1 90 ? 12.298 12.646 -10.126 1.00 90.88 90 LYS A O 1
ATOM 754 N N . ASN A 1 91 ? 10.299 12.140 -11.026 1.00 88.31 91 ASN A N 1
ATOM 755 C CA . ASN A 1 91 ? 9.507 12.333 -9.805 1.00 88.31 91 ASN A CA 1
ATOM 756 C C . ASN A 1 91 ? 9.395 11.070 -8.933 1.00 88.31 91 ASN A C 1
ATOM 758 O O . ASN A 1 91 ? 8.607 11.046 -7.987 1.00 88.31 91 ASN A O 1
ATOM 762 N N . PHE A 1 92 ? 10.185 10.030 -9.219 1.00 92.88 92 PHE A N 1
ATOM 763 C CA . PHE A 1 92 ? 10.166 8.765 -8.480 1.00 92.88 92 PHE A CA 1
ATOM 764 C C . PHE A 1 92 ? 10.433 8.925 -6.970 1.00 92.88 92 PHE A C 1
ATOM 766 O O . PHE A 1 92 ? 9.929 8.151 -6.156 1.00 92.88 92 PHE A O 1
ATOM 773 N N . ASP A 1 93 ? 11.184 9.960 -6.587 1.00 90.06 93 ASP A N 1
ATOM 774 C CA . ASP A 1 93 ? 11.619 10.230 -5.214 1.00 90.06 93 ASP A CA 1
ATOM 775 C C . ASP A 1 93 ? 10.482 10.249 -4.187 1.00 90.06 93 ASP A C 1
ATOM 777 O O . ASP A 1 93 ? 10.606 9.643 -3.126 1.00 90.06 93 ASP A O 1
ATOM 781 N N . MET A 1 94 ? 9.355 10.894 -4.486 1.00 83.31 94 MET A N 1
ATOM 782 C CA . MET A 1 94 ? 8.261 10.974 -3.513 1.00 83.31 94 MET A CA 1
ATOM 783 C C . MET A 1 94 ? 7.668 9.600 -3.195 1.00 83.31 94 MET A C 1
ATOM 785 O O . MET A 1 94 ? 7.488 9.260 -2.025 1.00 83.31 94 MET A O 1
ATOM 789 N N . GLY A 1 95 ? 7.396 8.796 -4.226 1.00 89.94 95 GLY A N 1
ATOM 790 C CA . GLY A 1 95 ? 6.851 7.456 -4.032 1.00 89.94 95 GLY A CA 1
ATOM 791 C C . GLY A 1 95 ? 7.850 6.535 -3.339 1.00 89.94 95 GLY A C 1
ATOM 792 O O . GLY A 1 95 ? 7.487 5.838 -2.394 1.00 89.94 95 GLY A O 1
ATOM 793 N N . LYS A 1 96 ? 9.132 6.598 -3.724 1.00 92.75 96 LYS A N 1
ATOM 794 C CA . LYS A 1 96 ? 10.170 5.736 -3.143 1.00 92.75 96 LYS A CA 1
ATOM 795 C C . LYS A 1 96 ? 10.394 6.008 -1.653 1.00 92.75 96 LYS A C 1
ATOM 797 O O . LYS A 1 96 ? 10.488 5.058 -0.883 1.00 92.75 96 LYS A O 1
ATOM 802 N N . TYR A 1 97 ? 10.449 7.274 -1.224 1.00 91.25 97 TYR A N 1
ATOM 803 C CA . TYR A 1 97 ? 10.717 7.605 0.180 1.00 91.25 97 TYR A CA 1
ATOM 804 C C . TYR A 1 97 ? 9.566 7.178 1.084 1.00 91.25 97 TYR A C 1
ATOM 806 O O . TYR A 1 97 ? 9.798 6.562 2.124 1.00 91.25 97 TYR A O 1
ATOM 814 N N . ALA A 1 98 ? 8.329 7.439 0.661 1.00 90.56 98 ALA A N 1
ATOM 815 C CA . ALA A 1 98 ? 7.147 7.012 1.392 1.00 90.56 98 ALA A CA 1
ATOM 816 C C . ALA A 1 98 ? 7.011 5.481 1.436 1.00 90.56 98 ALA A C 1
ATOM 818 O O . ALA A 1 98 ? 6.713 4.930 2.494 1.00 90.56 98 ALA A O 1
ATOM 819 N N . PHE A 1 99 ? 7.315 4.786 0.337 1.00 94.38 99 PHE A N 1
ATOM 820 C CA . PHE A 1 99 ? 7.316 3.324 0.304 1.00 94.38 99 PHE A CA 1
ATOM 821 C C . PHE A 1 99 ? 8.363 2.750 1.260 1.00 94.38 99 PHE A C 1
ATOM 823 O O . PHE A 1 99 ? 8.031 1.953 2.133 1.00 94.38 99 PHE A O 1
ATOM 830 N N . SER A 1 100 ? 9.615 3.209 1.173 1.00 92.56 100 SER A N 1
ATOM 831 C CA . SER A 1 100 ? 10.691 2.769 2.069 1.00 92.56 100 SER A CA 1
ATOM 832 C C . SER A 1 100 ? 10.401 3.066 3.541 1.00 92.56 100 SER A C 1
ATOM 834 O O . SER A 1 100 ? 10.696 2.228 4.391 1.00 92.56 100 SER A O 1
ATOM 836 N N . ALA A 1 101 ? 9.796 4.217 3.854 1.00 90.06 101 ALA A N 1
ATOM 837 C CA . ALA A 1 101 ? 9.372 4.541 5.214 1.00 90.06 101 ALA A CA 1
ATOM 838 C C . ALA A 1 101 ? 8.303 3.561 5.722 1.00 90.06 101 ALA A C 1
ATOM 840 O O . ALA A 1 101 ? 8.387 3.103 6.860 1.00 90.06 101 ALA A O 1
ATOM 841 N N . SER A 1 102 ? 7.346 3.174 4.875 1.00 92.12 102 SER A N 1
ATOM 842 C CA . SER A 1 102 ? 6.307 2.198 5.225 1.00 92.12 102 SER A CA 1
ATOM 843 C C . SER A 1 102 ? 6.866 0.805 5.537 1.00 92.12 102 SER A C 1
ATOM 845 O O . SER A 1 102 ? 6.390 0.153 6.461 1.00 92.12 102 SER A O 1
ATOM 847 N N . LEU A 1 103 ? 7.912 0.357 4.831 1.00 90.94 103 LEU A N 1
ATOM 848 C CA . LEU A 1 103 ? 8.543 -0.948 5.097 1.00 90.94 103 LEU A CA 1
ATOM 849 C C . LEU A 1 103 ? 9.132 -1.051 6.513 1.00 90.94 103 LEU A C 1
ATOM 851 O O . LEU A 1 103 ? 9.292 -2.149 7.037 1.00 90.94 103 LEU A O 1
ATOM 855 N N . SER A 1 104 ? 9.454 0.075 7.158 1.00 88.06 104 SER A N 1
ATOM 856 C CA . SER A 1 104 ? 10.030 0.084 8.510 1.00 88.06 104 SER A CA 1
ATOM 857 C C . SER A 1 104 ? 9.057 -0.328 9.623 1.00 88.06 104 SER A C 1
ATOM 859 O O . SER A 1 104 ? 9.474 -0.417 10.774 1.00 88.06 104 SER A O 1
ATOM 861 N N . TYR A 1 105 ? 7.786 -0.574 9.286 1.00 87.19 105 TYR A N 1
ATOM 862 C CA . TYR A 1 105 ? 6.741 -0.994 10.222 1.00 87.19 105 TYR A CA 1
ATOM 863 C C . TYR A 1 105 ? 6.416 -2.500 10.149 1.00 87.19 105 TYR A C 1
ATOM 865 O O . TYR A 1 105 ? 5.514 -2.948 10.847 1.00 87.19 105 TYR A O 1
ATOM 873 N N . HIS A 1 106 ? 7.118 -3.276 9.311 1.00 86.31 106 HIS A N 1
ATOM 874 C CA . HIS A 1 106 ? 6.846 -4.705 9.070 1.00 86.31 106 HIS A CA 1
ATOM 875 C C . HIS A 1 106 ? 7.048 -5.622 10.289 1.00 86.31 106 HIS A C 1
ATOM 877 O O . HIS A 1 106 ? 6.537 -6.736 10.310 1.00 86.31 106 HIS A O 1
ATOM 883 N N . ASP A 1 107 ? 7.846 -5.179 11.258 1.00 77.38 107 ASP A N 1
ATOM 884 C CA . ASP A 1 107 ? 8.244 -5.907 12.464 1.00 77.38 107 ASP A CA 1
ATOM 885 C C . ASP A 1 107 ? 7.426 -5.493 13.695 1.00 77.38 107 ASP A C 1
ATOM 887 O O . ASP A 1 107 ? 7.754 -5.862 14.817 1.00 77.38 107 ASP A O 1
ATOM 891 N N . GLN A 1 108 ? 6.363 -4.708 13.508 1.00 80.06 108 GLN A N 1
ATOM 892 C CA . GLN A 1 108 ? 5.466 -4.339 14.595 1.00 80.06 108 GLN A CA 1
ATOM 893 C C . GLN A 1 108 ? 4.362 -5.384 14.752 1.00 80.06 108 GLN A C 1
ATOM 895 O O . GLN A 1 108 ? 3.563 -5.575 13.841 1.00 80.06 108 GLN A O 1
ATOM 900 N N . ASP A 1 109 ? 4.251 -5.974 15.942 1.00 72.81 109 ASP A N 1
ATOM 901 C CA . ASP A 1 109 ? 3.339 -7.089 16.251 1.00 72.81 109 ASP A CA 1
ATOM 902 C C . ASP A 1 109 ? 1.891 -6.926 15.774 1.00 72.81 109 ASP A C 1
ATOM 904 O O . ASP A 1 109 ? 1.226 -7.901 15.421 1.00 72.81 109 ASP A O 1
ATOM 908 N N . LEU A 1 110 ? 1.371 -5.699 15.819 1.00 82.06 110 LEU A N 1
ATOM 909 C CA . LEU A 1 110 ? -0.027 -5.409 15.508 1.00 82.06 110 LEU A CA 1
ATOM 910 C C . LEU A 1 110 ? -0.215 -4.725 14.157 1.00 82.06 110 LEU A C 1
ATOM 912 O O . LEU A 1 110 ? -1.363 -4.494 13.777 1.00 82.06 110 LEU A O 1
ATOM 916 N N . THR A 1 111 ? 0.870 -4.414 13.446 1.00 87.06 111 THR A N 1
ATOM 917 C CA . THR A 1 111 ? 0.838 -3.710 12.165 1.00 87.06 111 THR A CA 1
ATOM 918 C C . THR A 1 111 ? 1.118 -4.690 11.043 1.00 87.06 111 THR A C 1
ATOM 920 O O . THR A 1 111 ? 2.173 -5.312 10.980 1.00 87.06 111 THR A O 1
ATOM 923 N N . ASP A 1 112 ? 0.198 -4.760 10.096 1.00 92.44 112 ASP A N 1
ATOM 924 C CA . ASP A 1 112 ? 0.457 -5.428 8.838 1.00 92.44 112 ASP A CA 1
ATOM 925 C C . ASP A 1 112 ? 0.926 -4.403 7.807 1.00 92.44 112 ASP A C 1
ATOM 927 O O . ASP A 1 112 ? 0.274 -3.379 7.573 1.00 92.44 112 ASP A O 1
ATOM 931 N N . VAL A 1 113 ? 2.046 -4.709 7.158 1.00 94.38 113 VAL A N 1
ATOM 932 C CA . VAL A 1 113 ? 2.561 -3.954 6.017 1.00 94.38 113 VAL A CA 1
ATOM 933 C C . VAL A 1 113 ? 2.532 -4.858 4.798 1.00 94.38 113 VAL A C 1
ATOM 935 O O . VAL A 1 113 ? 3.063 -5.964 4.829 1.00 94.38 113 VAL A O 1
ATOM 938 N N . TYR A 1 114 ? 1.952 -4.375 3.707 1.00 96.25 114 TYR A N 1
ATOM 939 C CA . TYR A 1 114 ? 1.974 -5.052 2.417 1.00 96.25 114 TYR A CA 1
ATOM 940 C C . TYR A 1 114 ? 2.662 -4.178 1.378 1.00 96.25 114 TYR A C 1
ATOM 942 O O . TYR A 1 114 ? 2.365 -2.989 1.251 1.00 96.25 114 TYR A O 1
ATOM 950 N N . ALA A 1 115 ? 3.538 -4.791 0.592 1.00 96.00 115 ALA A N 1
ATOM 951 C CA . ALA A 1 115 ? 3.992 -4.245 -0.673 1.00 96.00 115 ALA A CA 1
ATOM 952 C C . ALA A 1 115 ? 3.020 -4.718 -1.757 1.00 96.00 115 ALA A C 1
ATOM 954 O O . ALA A 1 115 ? 2.941 -5.910 -2.064 1.00 96.00 115 ALA A O 1
ATOM 955 N N . ALA A 1 116 ? 2.249 -3.783 -2.303 1.00 96.25 116 ALA A N 1
ATOM 956 C CA . ALA A 1 116 ? 1.317 -4.039 -3.384 1.00 96.25 116 ALA A CA 1
ATOM 957 C C . ALA A 1 116 ? 1.898 -3.527 -4.702 1.00 96.25 116 ALA A C 1
ATOM 959 O O . ALA A 1 116 ? 2.483 -2.443 -4.752 1.00 96.25 116 ALA A O 1
ATOM 960 N N . PHE A 1 117 ? 1.757 -4.295 -5.774 1.00 95.75 117 PHE A N 1
ATOM 961 C CA . PHE A 1 117 ? 2.341 -3.947 -7.062 1.00 95.75 117 PHE A CA 1
ATOM 962 C C . PHE A 1 117 ? 1.592 -4.576 -8.229 1.00 95.75 117 PHE A C 1
ATOM 964 O O . PHE A 1 117 ? 0.852 -5.543 -8.067 1.00 95.75 117 PHE A O 1
ATOM 971 N N . VAL A 1 118 ? 1.804 -4.014 -9.414 1.00 94.62 118 VAL A N 1
ATOM 972 C CA . VAL A 1 118 ? 1.336 -4.563 -10.686 1.00 94.62 118 VAL A CA 1
ATOM 973 C C . VAL A 1 118 ? 2.533 -4.912 -11.556 1.00 94.62 118 VAL A C 1
ATOM 975 O O . VAL A 1 118 ? 3.465 -4.115 -11.689 1.00 94.62 118 VAL A O 1
ATOM 978 N N . SER A 1 119 ? 2.507 -6.111 -12.124 1.00 93.12 119 SER A N 1
ATOM 979 C CA . SER A 1 119 ? 3.515 -6.631 -13.037 1.00 93.12 119 SER A CA 1
ATOM 980 C C . SER A 1 119 ? 2.884 -7.024 -14.368 1.00 93.12 119 SER A C 1
ATOM 982 O O . SER A 1 119 ? 1.745 -7.494 -14.399 1.00 93.12 119 SER A O 1
ATOM 984 N N . ASN A 1 120 ? 3.645 -6.854 -15.453 1.00 91.00 120 ASN A N 1
ATOM 985 C CA . ASN A 1 120 ? 3.275 -7.367 -16.771 1.00 91.00 120 ASN A CA 1
ATOM 986 C C . ASN A 1 120 ? 3.699 -8.829 -17.020 1.00 91.00 120 ASN A C 1
ATOM 988 O O . ASN A 1 120 ? 3.610 -9.329 -18.142 1.00 91.00 120 ASN A O 1
ATOM 992 N N . LYS A 1 121 ? 4.215 -9.513 -15.994 1.00 89.38 121 LYS A N 1
ATOM 993 C CA . LYS A 1 121 ? 4.595 -10.925 -16.041 1.00 89.38 121 LYS A CA 1
ATOM 994 C C . LYS A 1 121 ? 3.997 -11.669 -14.857 1.00 89.38 121 LYS A C 1
ATOM 996 O O . LYS A 1 121 ? 3.956 -11.174 -13.734 1.00 89.38 121 LYS A O 1
ATOM 1001 N N . ILE A 1 122 ? 3.600 -12.912 -15.107 1.00 88.19 122 ILE A N 1
ATOM 1002 C CA . ILE A 1 122 ? 3.205 -13.826 -14.038 1.00 88.19 122 ILE A CA 1
ATOM 1003 C C . ILE A 1 122 ? 4.437 -14.131 -13.186 1.00 88.19 122 ILE A C 1
ATOM 1005 O O . ILE A 1 122 ? 5.449 -14.624 -13.689 1.00 88.19 122 ILE A O 1
ATOM 1009 N N . ARG A 1 123 ? 4.329 -13.879 -11.883 1.00 86.81 123 ARG A N 1
ATOM 1010 C CA . ARG A 1 123 ? 5.268 -14.390 -10.887 1.00 86.81 123 ARG A CA 1
ATOM 1011 C C . ARG A 1 123 ? 5.120 -15.909 -10.774 1.00 86.81 123 ARG A C 1
ATOM 1013 O O . ARG A 1 123 ? 4.016 -16.411 -10.576 1.00 86.81 123 ARG A O 1
ATOM 1020 N N . GLN A 1 124 ? 6.240 -16.625 -10.829 1.00 80.38 124 GLN A N 1
ATOM 1021 C CA . GLN A 1 124 ? 6.276 -18.046 -10.496 1.00 80.38 124 GLN A CA 1
ATOM 1022 C C . GLN A 1 124 ? 6.200 -18.245 -8.978 1.00 80.38 124 GLN A C 1
ATOM 1024 O O . GLN A 1 124 ? 6.738 -17.462 -8.193 1.00 80.38 124 GLN A O 1
ATOM 1029 N N . LYS A 1 125 ? 5.499 -19.300 -8.564 1.00 74.81 125 LYS A N 1
ATOM 1030 C CA . LYS A 1 125 ? 5.288 -19.637 -7.154 1.00 74.81 125 LYS A CA 1
ATOM 1031 C C . LYS A 1 125 ? 6.633 -19.810 -6.430 1.00 74.81 125 LYS A C 1
ATOM 1033 O O . LYS A 1 125 ? 7.484 -20.547 -6.913 1.00 74.81 125 LYS A O 1
ATOM 1038 N N . GLY A 1 126 ? 6.802 -19.170 -5.273 1.00 67.69 126 GLY A N 1
ATOM 1039 C CA . GLY A 1 126 ? 8.047 -19.209 -4.488 1.00 67.69 126 GLY A CA 1
ATOM 1040 C C . GLY A 1 126 ? 9.198 -18.308 -4.968 1.00 67.69 126 GLY A C 1
ATOM 1041 O O . GLY A 1 126 ? 10.162 -18.149 -4.224 1.00 67.69 126 GLY A O 1
ATOM 1042 N N . ASP A 1 127 ? 9.100 -17.667 -6.137 1.00 71.38 127 ASP A N 1
ATOM 1043 C CA . ASP A 1 127 ? 10.158 -16.778 -6.637 1.00 71.38 127 ASP A CA 1
ATOM 1044 C C . ASP A 1 127 ? 9.996 -15.338 -6.126 1.00 71.38 127 ASP A C 1
ATOM 1046 O O . ASP A 1 127 ? 8.907 -14.899 -5.744 1.00 71.38 127 ASP A O 1
ATOM 1050 N N . LEU A 1 128 ? 11.079 -14.558 -6.152 1.00 73.44 128 LEU A N 1
ATOM 1051 C CA . LEU A 1 128 ? 10.977 -13.102 -6.041 1.00 73.44 128 LEU A CA 1
ATOM 1052 C C . LEU A 1 128 ? 10.349 -12.529 -7.323 1.00 73.44 128 LEU A C 1
ATOM 1054 O O . LEU A 1 128 ? 10.573 -13.067 -8.410 1.00 73.44 128 LEU A O 1
ATOM 1058 N N . PRO A 1 129 ? 9.569 -11.437 -7.239 1.00 80.31 129 PRO A N 1
ATOM 1059 C CA . PRO A 1 129 ? 9.013 -10.821 -8.434 1.00 80.31 129 PRO A CA 1
ATOM 1060 C C . PRO A 1 129 ? 10.132 -10.283 -9.337 1.00 80.31 129 PRO A C 1
ATOM 1062 O O . PRO A 1 129 ? 11.090 -9.673 -8.858 1.00 80.31 129 PRO A O 1
ATOM 1065 N N . ASP A 1 130 ? 9.986 -10.468 -10.652 1.00 87.50 130 ASP A N 1
ATOM 1066 C CA . ASP A 1 130 ? 10.866 -9.845 -11.644 1.00 87.50 130 ASP A CA 1
ATOM 1067 C C . ASP A 1 130 ? 10.723 -8.321 -11.548 1.00 87.50 130 ASP A C 1
ATOM 1069 O O . ASP A 1 130 ? 9.718 -7.740 -11.962 1.00 87.50 130 ASP A O 1
ATOM 1073 N N . THR A 1 131 ? 11.735 -7.659 -10.995 1.00 86.38 131 THR A N 1
ATOM 1074 C CA . THR A 1 131 ? 11.694 -6.228 -10.687 1.00 86.38 131 THR A CA 1
ATOM 1075 C C . THR A 1 131 ? 11.589 -5.341 -11.926 1.00 86.38 131 THR A C 1
ATOM 1077 O O . THR A 1 131 ? 11.104 -4.212 -11.809 1.00 86.38 131 THR A O 1
ATOM 1080 N N . SER A 1 132 ? 11.992 -5.839 -13.100 1.00 89.69 132 SER A N 1
ATOM 1081 C CA . SER A 1 132 ? 11.851 -5.138 -14.385 1.00 89.69 132 SER A CA 1
ATOM 1082 C C . SER A 1 132 ? 10.409 -5.130 -14.894 1.00 89.69 132 SER A C 1
ATOM 1084 O O . SER A 1 132 ? 9.975 -4.184 -15.547 1.00 89.69 132 SER A O 1
ATOM 1086 N N . SER A 1 133 ? 9.644 -6.163 -14.533 1.00 91.94 133 SER A N 1
ATOM 1087 C CA . SER A 1 133 ? 8.248 -6.343 -14.939 1.00 91.94 133 SER A CA 1
ATOM 1088 C C . SER A 1 133 ? 7.259 -5.527 -14.106 1.00 91.94 133 SER A C 1
ATOM 1090 O O . SER A 1 133 ? 6.117 -5.333 -14.520 1.00 91.94 133 SER A O 1
ATOM 1092 N N . ILE A 1 134 ? 7.678 -5.049 -12.929 1.00 94.62 134 ILE A N 1
ATOM 1093 C CA . ILE A 1 134 ? 6.829 -4.265 -12.030 1.00 94.62 134 ILE A CA 1
ATOM 1094 C C . ILE A 1 134 ? 6.662 -2.864 -12.604 1.00 94.62 134 ILE A C 1
ATOM 1096 O O . ILE A 1 134 ? 7.612 -2.088 -12.608 1.00 94.62 134 ILE A O 1
ATOM 1100 N N . GLU A 1 135 ? 5.452 -2.498 -13.013 1.00 95.12 135 GLU A N 1
ATOM 1101 C CA . GLU A 1 135 ? 5.164 -1.181 -13.584 1.00 95.12 135 GLU A CA 1
ATOM 1102 C C . GLU A 1 135 ? 4.848 -0.131 -12.521 1.00 95.12 135 GLU A C 1
ATOM 1104 O O . GLU A 1 135 ? 5.243 1.029 -12.656 1.00 95.12 135 GLU A O 1
ATOM 1109 N N . MET A 1 136 ? 4.128 -0.512 -11.466 1.00 95.44 136 MET A N 1
ATOM 1110 C CA . MET A 1 136 ? 3.724 0.381 -10.381 1.00 95.44 136 MET A CA 1
ATOM 1111 C C . MET A 1 136 ? 3.656 -0.377 -9.058 1.00 95.44 136 MET A C 1
ATOM 1113 O O . MET A 1 136 ? 3.270 -1.543 -9.024 1.00 95.44 136 MET A O 1
ATOM 1117 N N . PHE A 1 137 ? 4.006 0.301 -7.969 1.00 96.75 137 PHE A N 1
ATOM 1118 C CA . PHE A 1 137 ? 3.901 -0.220 -6.609 1.00 96.75 137 PHE A CA 1
ATOM 1119 C C . PHE A 1 137 ? 3.286 0.809 -5.665 1.00 96.75 137 PHE A C 1
ATOM 1121 O O . PHE A 1 137 ? 3.209 1.993 -5.995 1.00 96.75 137 PHE A O 1
ATOM 1128 N N . ILE A 1 138 ? 2.882 0.344 -4.487 1.00 96.00 138 ILE A N 1
ATOM 1129 C CA . ILE A 1 138 ? 2.369 1.124 -3.360 1.00 96.00 138 ILE A CA 1
ATOM 1130 C C . ILE A 1 138 ? 2.492 0.283 -2.077 1.00 96.00 138 ILE A C 1
ATOM 1132 O O . ILE A 1 138 ? 2.428 -0.945 -2.131 1.00 96.00 138 ILE A O 1
ATOM 1136 N N . THR A 1 139 ? 2.666 0.905 -0.913 1.00 96.38 139 THR A N 1
ATOM 1137 C CA . THR A 1 139 ? 2.524 0.204 0.372 1.00 96.38 139 THR A CA 1
ATOM 1138 C C . THR A 1 139 ? 1.107 0.327 0.903 1.00 96.38 139 THR A C 1
ATOM 1140 O O . THR A 1 139 ? 0.506 1.395 0.825 1.00 96.38 139 THR A O 1
ATOM 1143 N N . MET A 1 140 ? 0.593 -0.746 1.499 1.00 95.81 140 MET A N 1
ATOM 1144 C CA . MET A 1 140 ? -0.609 -0.735 2.329 1.00 95.81 140 MET A CA 1
ATOM 1145 C C . MET A 1 140 ? -0.206 -1.019 3.777 1.00 95.81 140 MET A C 1
ATOM 1147 O O . MET A 1 140 ? 0.597 -1.915 4.029 1.00 95.81 140 MET A O 1
ATOM 1151 N N . LEU A 1 141 ? -0.736 -0.235 4.713 1.00 94.81 141 LEU A N 1
ATOM 1152 C CA . LEU A 1 141 ? -0.553 -0.414 6.147 1.00 94.81 141 LEU A CA 1
ATOM 1153 C C . LEU A 1 141 ? -1.917 -0.545 6.810 1.00 94.81 141 LEU A C 1
ATOM 1155 O O . LEU A 1 141 ? -2.845 0.210 6.512 1.00 94.81 141 LEU A O 1
ATOM 1159 N N . THR A 1 142 ? -2.039 -1.467 7.744 1.00 94.25 142 THR A N 1
ATOM 1160 C CA . THR A 1 142 ? -3.193 -1.544 8.637 1.00 94.25 142 THR A CA 1
ATOM 1161 C C . THR A 1 142 ? -2.759 -2.184 9.940 1.00 94.25 142 THR A C 1
ATOM 1163 O O . THR A 1 142 ? -1.619 -2.612 10.091 1.00 94.25 142 THR A O 1
ATOM 1166 N N . SER A 1 143 ? -3.671 -2.252 10.891 1.00 88.38 143 SER A N 1
ATOM 1167 C CA . SER A 1 143 ? -3.468 -3.005 12.114 1.00 88.38 143 SER A CA 1
ATOM 1168 C C . SER A 1 143 ? -4.617 -3.969 12.337 1.00 88.38 143 SER A C 1
ATOM 1170 O O . SER A 1 143 ? -5.677 -3.814 11.729 1.00 88.38 143 SER A O 1
ATOM 1172 N N . LYS A 1 144 ? -4.457 -4.961 13.210 1.00 81.12 144 LYS A N 1
ATOM 1173 C CA . LYS A 1 144 ? -5.507 -5.960 13.466 1.00 81.12 144 LYS A CA 1
ATOM 1174 C C . LYS A 1 144 ? -6.855 -5.327 13.839 1.00 81.12 144 LYS A C 1
ATOM 1176 O O . LYS A 1 144 ? -7.885 -5.761 13.321 1.00 81.12 144 LYS A O 1
ATOM 1181 N N . ASN A 1 145 ? -6.843 -4.301 14.687 1.00 85.50 145 ASN A N 1
ATOM 1182 C CA . ASN A 1 145 ? -8.043 -3.672 15.233 1.00 85.50 145 ASN A CA 1
ATOM 1183 C C . ASN A 1 145 ? -8.475 -2.412 14.476 1.00 85.50 145 ASN A C 1
ATOM 1185 O O . ASN A 1 145 ? -9.585 -1.940 14.698 1.00 85.50 145 ASN A O 1
ATOM 1189 N N . ALA A 1 146 ? -7.663 -1.873 13.560 1.00 90.12 146 ALA A N 1
ATOM 1190 C CA . ALA A 1 146 ? -8.082 -0.740 12.740 1.00 90.12 146 ALA A CA 1
ATOM 1191 C C . ALA A 1 146 ? -9.291 -1.108 11.865 1.00 90.12 146 ALA A C 1
ATOM 1193 O O . ALA A 1 146 ? -9.275 -2.124 11.172 1.00 90.12 146 ALA A O 1
ATOM 1194 N N . SER A 1 147 ? -10.294 -0.233 11.798 1.00 92.88 147 SER A N 1
ATOM 1195 C CA . SER A 1 147 ? -11.415 -0.347 10.844 1.00 92.88 147 SER A CA 1
ATOM 1196 C C . SER A 1 147 ? -11.070 0.279 9.494 1.00 92.88 147 SER A C 1
ATOM 1198 O O . SER A 1 147 ? -11.947 0.595 8.699 1.00 92.88 147 SER A O 1
ATOM 1200 N N . PHE A 1 148 ? -9.789 0.507 9.226 1.00 93.56 148 PHE A N 1
ATOM 1201 C CA . PHE A 1 148 ? -9.321 1.131 8.004 1.00 93.56 148 PHE A CA 1
ATOM 1202 C C . PHE A 1 148 ? -7.958 0.582 7.603 1.00 93.56 148 PHE A C 1
ATOM 1204 O O . PHE A 1 148 ? -7.212 0.018 8.410 1.00 93.56 148 PHE A O 1
ATOM 1211 N N . ILE A 1 149 ? -7.639 0.768 6.333 1.00 94.75 149 ILE A N 1
ATOM 1212 C CA . ILE A 1 149 ? -6.292 0.625 5.797 1.00 94.75 149 ILE A CA 1
ATOM 1213 C C . ILE A 1 149 ? -5.780 2.012 5.417 1.00 94.75 149 ILE A C 1
ATOM 1215 O O . ILE A 1 149 ? -6.553 2.923 5.118 1.00 94.75 149 ILE A O 1
ATOM 1219 N N . SER A 1 150 ? -4.471 2.175 5.410 1.00 92.50 150 SER A N 1
ATOM 1220 C CA . SER A 1 150 ? -3.802 3.325 4.824 1.00 92.50 150 SER A CA 1
ATOM 1221 C C . SER A 1 150 ? -2.908 2.856 3.697 1.00 92.50 150 SER A C 1
ATOM 1223 O O . SER A 1 150 ? -2.485 1.703 3.674 1.00 92.50 150 SER A O 1
ATOM 1225 N N . HIS A 1 151 ? -2.578 3.744 2.772 1.00 91.44 151 HIS A N 1
ATOM 1226 C CA . HIS A 1 151 ? -1.526 3.464 1.806 1.00 91.44 151 HIS A CA 1
ATOM 1227 C C . HIS A 1 151 ? -0.519 4.602 1.740 1.00 91.44 151 HIS A C 1
ATOM 1229 O O . HIS A 1 151 ? -0.827 5.738 2.104 1.00 91.44 151 HIS A O 1
ATOM 1235 N N . SER A 1 152 ? 0.677 4.320 1.236 1.00 90.50 152 SER A N 1
ATOM 1236 C CA . SER A 1 152 ? 1.670 5.348 0.942 1.00 90.50 152 SER A CA 1
ATOM 1237 C C . SER A 1 152 ? 2.591 4.926 -0.201 1.00 90.50 152 SER A C 1
ATOM 1239 O O . SER A 1 152 ? 2.575 3.786 -0.656 1.00 90.50 152 SER A O 1
ATOM 1241 N N . GLY A 1 153 ? 3.385 5.867 -0.706 1.00 91.50 153 GLY A N 1
ATOM 1242 C CA . GLY A 1 153 ? 4.478 5.538 -1.619 1.00 91.50 153 GLY A CA 1
ATOM 1243 C C . GLY A 1 153 ? 4.074 4.955 -2.969 1.00 91.50 153 GLY A C 1
ATOM 1244 O O . GLY A 1 153 ? 4.765 4.079 -3.475 1.00 91.50 153 GLY A O 1
ATOM 1245 N N . ILE A 1 154 ? 2.977 5.431 -3.565 1.00 93.06 154 ILE A N 1
ATOM 1246 C CA . ILE A 1 154 ? 2.614 5.018 -4.922 1.00 93.06 154 ILE A CA 1
ATOM 1247 C C . ILE A 1 154 ? 3.576 5.614 -5.957 1.00 93.06 154 ILE A C 1
ATOM 1249 O O . ILE A 1 154 ? 3.769 6.831 -6.011 1.00 93.06 154 ILE A O 1
ATOM 1253 N N . ALA A 1 155 ? 4.157 4.775 -6.809 1.00 93.81 155 ALA A N 1
ATOM 1254 C CA . ALA A 1 155 ? 4.958 5.225 -7.943 1.00 93.81 155 ALA A CA 1
ATOM 1255 C C . ALA A 1 155 ? 4.970 4.207 -9.078 1.00 93.81 155 ALA A C 1
ATOM 1257 O O . ALA A 1 155 ? 4.940 2.998 -8.856 1.00 93.81 155 ALA A O 1
ATOM 1258 N N . ARG A 1 156 ? 5.085 4.722 -10.305 1.00 94.12 156 ARG A N 1
ATOM 1259 C CA . ARG A 1 156 ? 5.535 3.920 -11.444 1.00 94.12 156 ARG A CA 1
ATOM 1260 C C . ARG A 1 156 ? 7.043 3.740 -11.382 1.00 94.12 156 ARG A C 1
ATOM 1262 O O . ARG A 1 156 ? 7.751 4.644 -10.936 1.00 94.12 156 ARG A O 1
ATOM 1269 N N . THR A 1 157 ? 7.531 2.600 -11.841 1.00 94.94 157 THR A N 1
ATOM 1270 C CA . THR A 1 157 ? 8.945 2.258 -11.716 1.00 94.94 157 THR A CA 1
ATOM 1271 C C . THR A 1 157 ? 9.778 2.851 -12.865 1.00 94.94 157 THR A C 1
ATOM 1273 O O . THR A 1 157 ? 9.363 2.837 -14.033 1.00 94.94 157 THR A O 1
ATOM 1276 N N . PRO A 1 158 ? 10.969 3.394 -12.558 1.00 94.94 158 PRO A N 1
ATOM 1277 C CA . PRO A 1 158 ? 11.937 3.820 -13.556 1.00 94.94 158 PRO A CA 1
ATOM 1278 C C . PRO A 1 158 ? 12.329 2.728 -14.550 1.00 94.94 158 PRO A C 1
ATOM 1280 O O . PRO A 1 158 ? 12.317 2.996 -15.746 1.00 94.94 158 PRO A O 1
ATOM 1283 N N . ILE A 1 159 ? 12.643 1.517 -14.077 1.00 94.56 159 ILE A N 1
ATOM 1284 C CA . ILE A 1 159 ? 13.114 0.417 -14.934 1.00 94.56 159 ILE A CA 1
ATOM 1285 C C . ILE A 1 159 ? 12.041 0.035 -15.956 1.00 94.56 159 ILE A C 1
ATOM 1287 O O . ILE A 1 159 ? 12.319 0.071 -17.151 1.00 94.56 159 ILE A O 1
ATOM 1291 N N . TYR A 1 160 ? 10.796 -0.196 -15.527 1.00 93.50 160 TYR A N 1
ATOM 1292 C CA . TYR A 1 160 ? 9.707 -0.497 -16.461 1.00 93.50 160 TYR A CA 1
ATOM 1293 C C . TYR A 1 160 ? 9.514 0.623 -17.486 1.00 93.50 160 TYR A C 1
ATOM 1295 O O . TYR A 1 160 ? 9.347 0.369 -18.673 1.00 93.50 160 TYR A O 1
ATOM 1303 N N . THR A 1 161 ? 9.575 1.882 -17.036 1.00 91.19 161 THR A N 1
ATOM 1304 C CA . THR A 1 161 ? 9.414 3.051 -17.915 1.00 91.19 161 THR A CA 1
ATOM 1305 C C . THR A 1 161 ? 10.518 3.154 -18.974 1.00 91.19 161 THR A C 1
ATOM 1307 O O . THR A 1 161 ? 10.284 3.728 -20.036 1.00 91.19 161 THR A O 1
ATOM 1310 N N . LEU A 1 162 ? 11.716 2.636 -18.691 1.00 90.12 162 LEU A N 1
ATOM 1311 C CA . LEU A 1 162 ? 12.841 2.611 -19.628 1.00 90.12 162 LEU A CA 1
ATOM 1312 C C . LEU A 1 162 ? 12.776 1.422 -20.589 1.00 90.12 162 LEU A C 1
ATOM 1314 O O . LEU A 1 162 ? 13.125 1.572 -21.758 1.00 90.12 162 LEU A O 1
ATOM 1318 N N . GLU A 1 163 ? 12.372 0.256 -20.092 1.00 85.56 163 GLU A N 1
ATOM 1319 C CA . GLU A 1 163 ? 12.492 -1.019 -20.806 1.00 85.56 163 GLU A CA 1
ATOM 1320 C C . GLU A 1 163 ? 11.219 -1.425 -21.564 1.00 85.56 163 GLU A C 1
ATOM 1322 O O . GLU A 1 163 ? 11.302 -2.198 -22.516 1.00 85.56 163 GLU A O 1
ATOM 1327 N N . SER A 1 164 ? 10.047 -0.911 -21.176 1.00 73.12 164 SER A N 1
ATOM 1328 C CA . SER A 1 164 ? 8.744 -1.319 -21.720 1.00 73.12 164 SER A CA 1
ATOM 1329 C C . SER A 1 164 ? 7.959 -0.146 -22.321 1.00 73.12 164 SER A C 1
ATOM 1331 O O . SER A 1 164 ? 7.959 0.970 -21.800 1.00 73.12 164 SER A O 1
ATOM 1333 N N . ALA A 1 165 ? 7.231 -0.400 -23.413 1.00 60.84 165 ALA A N 1
ATOM 1334 C CA . ALA A 1 165 ? 6.330 0.564 -24.046 1.00 60.84 165 ALA A CA 1
ATOM 1335 C C . ALA A 1 165 ? 5.080 -0.183 -24.541 1.00 60.84 165 ALA A C 1
ATOM 1337 O O . ALA A 1 165 ? 5.209 -0.956 -25.489 1.00 60.84 165 ALA A O 1
ATOM 1338 N N . PRO A 1 166 ? 3.893 -0.017 -23.922 1.00 78.94 166 PRO A N 1
ATOM 1339 C CA . PRO A 1 166 ? 3.346 1.234 -23.390 1.00 78.94 166 PRO A CA 1
ATOM 1340 C C . PRO A 1 166 ? 2.984 1.211 -21.892 1.00 78.94 166 PRO A C 1
ATOM 1342 O O . PRO A 1 166 ? 2.722 0.175 -21.298 1.00 78.94 166 PRO A O 1
ATOM 1345 N N . LYS A 1 167 ? 2.897 2.404 -21.290 1.00 86.94 167 LYS A N 1
ATOM 1346 C CA . LYS A 1 167 ? 2.365 2.589 -19.931 1.00 86.94 167 LYS A CA 1
ATOM 1347 C C . LYS A 1 167 ? 0.867 2.279 -19.921 1.00 86.94 167 LYS A C 1
ATOM 1349 O O . LYS A 1 167 ? 0.111 2.921 -20.656 1.00 86.94 167 LYS A O 1
ATOM 1354 N N . HIS A 1 168 ? 0.421 1.399 -19.037 1.00 90.19 168 HIS A N 1
ATOM 1355 C CA . HIS A 1 168 ? -0.994 1.069 -18.908 1.00 90.19 168 HIS A CA 1
ATOM 1356 C C . HIS A 1 168 ? -1.779 2.249 -18.323 1.00 90.19 168 HIS A C 1
ATOM 1358 O O . HIS A 1 168 ? -1.377 2.812 -17.300 1.00 90.19 168 HIS A O 1
ATOM 1364 N N . PRO A 1 169 ? -2.906 2.668 -18.918 1.00 87.31 169 PRO A N 1
ATOM 1365 C CA . PRO A 1 169 ? -3.708 3.759 -18.377 1.00 87.31 169 PRO A CA 1
ATOM 1366 C C . PRO A 1 169 ? -4.386 3.353 -17.060 1.00 87.31 169 PRO A C 1
ATOM 1368 O O . PRO A 1 169 ? -4.643 2.179 -16.805 1.00 87.31 169 PRO A O 1
ATOM 1371 N N . ASN A 1 170 ? -4.696 4.343 -16.219 1.00 86.88 170 ASN A N 1
ATOM 1372 C CA . ASN A 1 170 ? -5.478 4.182 -14.983 1.00 86.88 170 ASN A CA 1
ATOM 1373 C C . ASN A 1 170 ? -4.937 3.168 -13.953 1.00 86.88 170 ASN A C 1
ATOM 1375 O O . ASN A 1 170 ? -5.654 2.817 -13.020 1.00 86.88 170 ASN A O 1
ATOM 1379 N N . LEU A 1 171 ? -3.664 2.758 -14.049 1.00 90.06 171 LEU A N 1
ATOM 1380 C CA . LEU A 1 171 ? -3.078 1.782 -13.120 1.00 90.06 171 LEU A CA 1
ATOM 1381 C C . LEU A 1 171 ? -3.181 2.159 -11.646 1.00 90.06 171 LEU A C 1
ATOM 1383 O O . LEU A 1 171 ? -3.323 1.277 -10.812 1.00 90.06 171 LEU A O 1
ATOM 1387 N N . ALA A 1 172 ? -3.118 3.451 -11.317 1.00 90.12 172 ALA A N 1
ATOM 1388 C CA . ALA A 1 172 ? -3.276 3.871 -9.933 1.00 90.12 172 ALA A CA 1
ATOM 1389 C C . ALA A 1 172 ? -4.642 3.420 -9.398 1.00 90.12 172 ALA A C 1
ATOM 1391 O O . ALA A 1 172 ? -4.705 2.770 -8.365 1.00 90.12 172 ALA A O 1
ATOM 1392 N N . VAL A 1 173 ? -5.721 3.681 -10.137 1.00 89.25 173 VAL A N 1
ATOM 1393 C CA . VAL A 1 173 ? -7.091 3.323 -9.740 1.00 89.25 173 VAL A CA 1
ATOM 1394 C C . VAL A 1 173 ? -7.260 1.801 -9.698 1.00 89.25 173 VAL A C 1
ATOM 1396 O O . VAL A 1 173 ? -7.742 1.288 -8.691 1.00 89.25 173 VAL A O 1
ATOM 1399 N N . LYS A 1 174 ? -6.761 1.089 -10.720 1.00 90.62 174 LYS A N 1
ATOM 1400 C CA . LYS A 1 174 ? -6.681 -0.385 -10.772 1.00 90.62 174 LYS A CA 1
ATOM 1401 C C . LYS A 1 174 ? -6.038 -0.972 -9.515 1.00 90.62 174 LYS A C 1
ATOM 1403 O O . LYS A 1 174 ? -6.620 -1.809 -8.831 1.00 90.62 174 LYS A O 1
ATOM 1408 N N . LEU A 1 175 ? -4.849 -0.476 -9.172 1.00 92.38 175 LEU A N 1
ATOM 1409 C CA . LEU A 1 175 ? -4.069 -0.955 -8.036 1.00 92.38 175 LEU A CA 1
ATOM 1410 C C . LEU A 1 175 ? -4.771 -0.665 -6.704 1.00 92.38 175 LEU A C 1
ATOM 1412 O O . LEU A 1 175 ? -4.809 -1.535 -5.841 1.00 92.38 175 LEU A O 1
ATOM 1416 N N . HIS A 1 176 ? -5.390 0.509 -6.540 1.00 92.62 176 HIS A N 1
ATOM 1417 C CA . HIS A 1 176 ? -6.188 0.801 -5.343 1.00 92.62 176 HIS A CA 1
ATOM 1418 C C . HIS A 1 176 ? -7.413 -0.116 -5.227 1.00 92.62 176 HIS A C 1
ATOM 1420 O O . HIS A 1 176 ? -7.703 -0.597 -4.132 1.00 92.62 176 HIS A O 1
ATOM 1426 N N . SER A 1 177 ? -8.105 -0.379 -6.341 1.00 91.19 177 SER A N 1
ATOM 1427 C CA . SER A 1 177 ? -9.248 -1.298 -6.394 1.00 91.19 177 SER A CA 1
ATOM 1428 C C . SER A 1 177 ? -8.830 -2.718 -6.011 1.00 91.19 177 SER A C 1
ATOM 1430 O O . SER A 1 177 ? -9.480 -3.346 -5.178 1.00 91.19 177 SER A O 1
ATOM 1432 N N . SER A 1 178 ? -7.704 -3.197 -6.550 1.00 91.75 178 SER A N 1
ATOM 1433 C CA . SER A 1 178 ? -7.119 -4.498 -6.204 1.00 91.75 178 SER A CA 1
ATOM 1434 C C . SER A 1 178 ? -6.763 -4.586 -4.716 1.00 91.75 178 SER A C 1
ATOM 1436 O O . SER A 1 178 ? -7.142 -5.547 -4.051 1.00 91.75 178 SER A O 1
ATOM 1438 N N . ILE A 1 179 ? -6.126 -3.553 -4.157 1.00 94.00 179 ILE A N 1
ATOM 1439 C CA . ILE A 1 179 ? -5.791 -3.510 -2.726 1.00 94.00 179 ILE A CA 1
ATOM 1440 C C . ILE A 1 179 ? -7.042 -3.552 -1.859 1.00 94.00 179 ILE A C 1
ATOM 1442 O O . ILE A 1 179 ? -7.071 -4.256 -0.851 1.00 94.00 179 ILE A O 1
ATOM 1446 N N . ALA A 1 180 ? -8.081 -2.811 -2.241 1.00 93.12 180 ALA A N 1
ATOM 1447 C CA . ALA A 1 180 ? -9.341 -2.802 -1.517 1.00 93.12 180 ALA A CA 1
ATOM 1448 C C . ALA A 1 180 ? -10.036 -4.171 -1.560 1.00 93.12 180 ALA A C 1
ATOM 1450 O O . ALA A 1 180 ? -10.495 -4.647 -0.523 1.00 93.12 180 ALA A O 1
ATOM 1451 N N . ALA A 1 181 ? -10.051 -4.837 -2.718 1.00 91.19 181 ALA A N 1
ATOM 1452 C CA . ALA A 1 181 ? -10.567 -6.197 -2.861 1.00 91.19 181 ALA A CA 1
ATOM 1453 C C . ALA A 1 181 ? -9.804 -7.203 -1.982 1.00 91.19 181 ALA A C 1
ATOM 1455 O O . ALA A 1 181 ? -10.428 -7.930 -1.209 1.00 91.19 181 ALA A O 1
ATOM 1456 N N . CYS A 1 182 ? -8.470 -7.192 -2.019 1.00 91.50 182 CYS A N 1
ATOM 1457 C CA . CYS A 1 182 ? -7.645 -8.044 -1.161 1.00 91.50 182 CYS A CA 1
ATOM 1458 C C . CYS A 1 182 ? -7.866 -7.751 0.327 1.00 91.50 182 CYS A C 1
ATOM 1460 O O . CYS A 1 182 ? -8.034 -8.675 1.113 1.00 91.50 182 CYS A O 1
ATOM 1462 N N . ALA A 1 183 ? -7.926 -6.482 0.733 1.00 92.69 183 ALA A N 1
ATOM 1463 C CA . ALA A 1 183 ? -8.164 -6.122 2.129 1.00 92.69 183 ALA A CA 1
ATOM 1464 C C . ALA A 1 183 ? -9.542 -6.589 2.630 1.00 92.69 183 ALA A C 1
ATOM 1466 O O . ALA A 1 183 ? -9.655 -7.026 3.778 1.00 92.69 183 ALA A O 1
ATOM 1467 N N . LYS A 1 184 ? -10.583 -6.532 1.788 1.00 90.38 184 LYS A N 1
ATOM 1468 C CA . LYS A 1 184 ? -11.907 -7.082 2.119 1.00 90.38 184 LYS A CA 1
ATOM 1469 C C . LYS A 1 184 ? -11.840 -8.583 2.384 1.00 90.38 184 LYS A C 1
ATOM 1471 O O . LYS A 1 184 ? -12.450 -9.042 3.348 1.00 90.38 184 LYS A O 1
ATOM 1476 N N . ASP A 1 185 ? -11.085 -9.318 1.575 1.00 89.12 185 ASP A N 1
ATOM 1477 C CA . ASP A 1 185 ? -10.935 -10.762 1.725 1.00 89.12 185 ASP A CA 1
ATOM 1478 C C . ASP A 1 185 ? -10.089 -11.136 2.960 1.00 89.12 185 ASP A C 1
ATOM 1480 O O . ASP A 1 185 ? -10.601 -11.751 3.900 1.00 89.12 185 ASP A O 1
ATOM 1484 N N . ILE A 1 186 ? -8.852 -10.627 3.039 1.00 91.25 186 ILE A N 1
ATOM 1485 C CA . ILE A 1 186 ? -7.881 -10.892 4.121 1.00 91.25 186 ILE A CA 1
ATOM 1486 C C . ILE A 1 186 ? -8.473 -10.595 5.501 1.00 91.25 186 ILE A C 1
ATOM 1488 O O . ILE A 1 186 ? -8.306 -11.364 6.448 1.00 91.25 186 ILE A O 1
ATOM 1492 N N . TYR A 1 187 ? -9.175 -9.468 5.630 1.00 92.00 187 TYR A N 1
ATOM 1493 C CA . TYR A 1 187 ? -9.723 -9.010 6.906 1.00 92.00 187 TYR A CA 1
ATOM 1494 C C . TYR A 1 187 ? -11.218 -9.283 7.056 1.00 92.00 187 TYR A C 1
ATOM 1496 O O . TYR A 1 187 ? -11.842 -8.728 7.963 1.00 92.00 187 TYR A O 1
ATOM 1504 N N . SER A 1 188 ? -11.806 -10.120 6.197 1.00 89.12 188 SER A N 1
ATOM 1505 C CA . SER A 1 188 ? -13.214 -10.532 6.274 1.00 89.12 188 SER A CA 1
ATOM 1506 C C . SER A 1 188 ? -14.182 -9.346 6.420 1.00 89.12 188 SER A C 1
ATOM 1508 O O . SER A 1 188 ? -15.049 -9.340 7.293 1.00 89.12 188 SER A O 1
ATOM 1510 N N . ASN A 1 189 ? -14.000 -8.308 5.599 1.00 83.62 189 ASN A N 1
ATOM 1511 C CA . ASN A 1 189 ? -14.777 -7.059 5.592 1.00 83.62 189 ASN A CA 1
ATOM 1512 C C . ASN A 1 189 ? -14.737 -6.228 6.891 1.00 83.62 189 ASN A C 1
ATOM 1514 O O . ASN A 1 189 ? -15.573 -5.352 7.083 1.00 83.62 189 ASN A O 1
ATOM 1518 N N . LYS A 1 190 ? -13.757 -6.441 7.780 1.00 89.88 190 LYS A N 1
ATOM 1519 C CA . LYS A 1 190 ? -13.593 -5.620 9.000 1.00 89.88 190 LYS A CA 1
ATOM 1520 C C . LYS A 1 190 ? -13.016 -4.224 8.741 1.00 89.88 190 LYS A C 1
ATOM 1522 O O . LYS A 1 190 ? -12.978 -3.400 9.650 1.00 89.88 190 LYS A O 1
ATOM 1527 N N . LYS A 1 191 ? -12.513 -3.969 7.531 1.00 93.56 191 LYS A N 1
ATOM 1528 C CA . LYS A 1 191 ? -11.978 -2.670 7.111 1.00 93.56 191 LYS A CA 1
ATOM 1529 C C . LYS A 1 191 ? -13.063 -1.928 6.335 1.00 93.56 191 LYS A C 1
ATOM 1531 O O . LYS A 1 191 ? -13.545 -2.436 5.330 1.00 93.56 191 LYS A O 1
ATOM 1536 N N . GLU A 1 192 ? -13.421 -0.741 6.798 1.00 92.81 192 GLU A N 1
ATOM 1537 C CA . GLU A 1 192 ? -14.467 0.096 6.207 1.00 92.81 192 GLU A CA 1
ATOM 1538 C C . GLU A 1 192 ? -13.892 1.119 5.229 1.00 92.81 192 GLU A C 1
ATOM 1540 O O . GLU A 1 192 ? -14.465 1.360 4.170 1.00 92.81 192 GLU A O 1
ATOM 1545 N N . TYR A 1 193 ? -12.715 1.671 5.536 1.00 93.19 193 TYR A N 1
ATOM 1546 C CA . TYR A 1 193 ? -12.140 2.762 4.754 1.00 93.19 193 TYR A CA 1
ATOM 1547 C C . TYR A 1 193 ? -10.705 2.504 4.302 1.00 93.19 193 TYR A C 1
ATOM 1549 O O . TYR A 1 193 ? -9.926 1.826 4.973 1.00 93.19 193 TYR A O 1
ATOM 1557 N N . MET A 1 194 ? -10.332 3.136 3.191 1.00 92.94 194 MET A N 1
ATOM 1558 C CA . MET A 1 194 ? -8.946 3.455 2.867 1.00 92.94 194 MET A CA 1
ATOM 1559 C C . MET A 1 194 ? -8.700 4.943 3.132 1.00 92.94 194 MET A C 1
ATOM 1561 O O . MET A 1 194 ? -9.393 5.795 2.578 1.00 92.94 194 MET A O 1
ATOM 1565 N N . ILE A 1 195 ? -7.704 5.252 3.960 1.00 89.56 195 ILE A N 1
ATOM 1566 C CA . ILE A 1 195 ? -7.316 6.618 4.326 1.00 89.56 195 ILE A CA 1
ATOM 1567 C C . ILE A 1 195 ? -5.956 6.937 3.704 1.00 89.56 195 ILE A C 1
ATOM 1569 O O . ILE A 1 195 ? -5.025 6.140 3.773 1.00 89.56 195 ILE A O 1
ATOM 1573 N N . THR A 1 196 ? -5.817 8.103 3.086 1.00 86.00 196 THR A N 1
ATOM 1574 C CA . THR A 1 196 ? -4.547 8.537 2.493 1.00 86.00 196 THR A CA 1
ATOM 1575 C C . THR A 1 196 ? -4.417 10.057 2.480 1.00 86.00 196 THR A C 1
ATOM 1577 O O . THR A 1 196 ? -5.382 10.786 2.717 1.00 86.00 196 THR A O 1
ATOM 1580 N N . VAL A 1 197 ? -3.211 10.540 2.194 1.00 80.81 197 VAL A N 1
ATOM 1581 C CA . VAL A 1 197 ? -2.889 11.960 2.007 1.00 80.81 197 VAL A CA 1
ATOM 1582 C C . VAL A 1 197 ? -2.287 12.132 0.608 1.00 80.81 197 VAL A C 1
ATOM 1584 O O . VAL A 1 197 ? -1.072 12.281 0.452 1.00 80.81 197 VAL A O 1
ATOM 1587 N N . PRO A 1 198 ? -3.113 12.016 -0.446 1.00 77.50 198 PRO A N 1
ATOM 1588 C CA . PRO A 1 198 ? -2.631 12.061 -1.814 1.00 77.50 198 PRO A CA 1
ATOM 1589 C C . PRO A 1 198 ? -2.198 13.477 -2.203 1.00 77.50 198 PRO A C 1
ATOM 1591 O O . PRO A 1 198 ? -2.733 14.481 -1.727 1.00 77.50 198 PRO A O 1
ATOM 1594 N N . VAL A 1 199 ? -1.261 13.560 -3.149 1.00 77.31 199 VAL A N 1
ATOM 1595 C CA . VAL A 1 199 ? -0.975 14.819 -3.849 1.00 77.31 199 VAL A CA 1
ATOM 1596 C C . VAL A 1 199 ? -2.200 15.274 -4.646 1.00 77.31 199 VAL A C 1
ATOM 1598 O O . VAL A 1 199 ? -3.022 14.457 -5.068 1.00 77.31 199 VAL A O 1
ATOM 1601 N N . LYS A 1 200 ? -2.306 16.583 -4.892 1.00 76.56 200 LYS A N 1
ATOM 1602 C CA . LYS A 1 200 ? -3.477 17.222 -5.512 1.00 76.56 200 LYS A CA 1
ATOM 1603 C C . LYS A 1 200 ? -3.903 16.557 -6.825 1.00 76.56 200 LYS A C 1
ATOM 1605 O O . LYS A 1 200 ? -5.095 16.367 -7.058 1.00 76.56 200 LYS A O 1
ATOM 1610 N N . GLU A 1 201 ? -2.946 16.198 -7.671 1.00 78.50 201 GLU A N 1
ATOM 1611 C CA . GLU A 1 201 ? -3.177 15.552 -8.963 1.00 78.50 201 GLU A CA 1
ATOM 1612 C C . GLU A 1 201 ? -3.819 14.171 -8.788 1.00 78.50 201 GLU A C 1
ATOM 1614 O O . GLU A 1 201 ? -4.768 13.835 -9.493 1.00 78.50 201 GLU A O 1
ATOM 1619 N N . MET A 1 202 ? -3.354 13.391 -7.807 1.00 79.44 202 MET A N 1
ATOM 1620 C CA . MET A 1 202 ? -3.924 12.080 -7.493 1.00 79.44 202 MET A CA 1
ATOM 1621 C C . MET A 1 202 ? -5.338 12.215 -6.919 1.00 79.44 202 MET A C 1
ATOM 1623 O O . MET A 1 202 ? -6.234 11.478 -7.330 1.00 79.44 202 MET A O 1
ATOM 1627 N N . THR A 1 203 ? -5.583 13.211 -6.059 1.00 80.12 203 THR A N 1
ATOM 1628 C CA . THR A 1 203 ? -6.937 13.534 -5.576 1.00 80.12 203 THR A CA 1
ATOM 1629 C C . THR A 1 203 ? -7.890 13.803 -6.737 1.00 80.12 203 THR A C 1
ATOM 1631 O O . THR A 1 203 ? -9.010 13.303 -6.750 1.00 80.12 203 THR A O 1
ATOM 1634 N N . GLN A 1 204 ? -7.453 14.567 -7.742 1.00 81.94 204 GLN A N 1
ATOM 1635 C CA . GLN A 1 204 ? -8.269 14.864 -8.921 1.00 81.94 204 GLN A CA 1
ATOM 1636 C C . GLN A 1 204 ? -8.535 13.630 -9.788 1.00 81.94 204 GLN A C 1
ATOM 1638 O O . GLN A 1 204 ? -9.639 13.502 -10.314 1.00 81.94 204 GLN A O 1
ATOM 1643 N N . ILE A 1 205 ? -7.553 12.737 -9.947 1.00 83.62 205 ILE A N 1
ATOM 1644 C CA . ILE A 1 205 ? -7.735 11.470 -10.673 1.00 83.62 205 ILE A CA 1
ATOM 1645 C C . ILE A 1 205 ? -8.805 10.623 -9.980 1.00 83.62 205 ILE A C 1
ATOM 1647 O O . ILE A 1 205 ? -9.753 10.200 -10.637 1.00 83.62 205 ILE A O 1
ATOM 1651 N N . LEU A 1 206 ? -8.700 10.442 -8.660 1.00 81.56 206 LEU A N 1
ATOM 1652 C CA . LEU A 1 206 ? -9.684 9.685 -7.883 1.00 81.56 206 LEU A CA 1
ATOM 1653 C C . LEU A 1 206 ? -11.080 10.306 -7.992 1.00 81.56 206 LEU A C 1
ATOM 1655 O O . LEU A 1 206 ? -12.025 9.610 -8.345 1.00 81.56 206 LEU A O 1
ATOM 1659 N N . LEU A 1 207 ? -11.215 11.618 -7.775 1.00 85.00 207 LEU A N 1
ATOM 1660 C CA . LEU A 1 207 ? -12.516 12.290 -7.856 1.00 85.00 207 LEU A CA 1
ATOM 1661 C C . LEU A 1 207 ? -13.184 12.123 -9.221 1.00 85.00 207 LEU A C 1
ATOM 1663 O O . LEU A 1 207 ? -14.376 11.836 -9.273 1.00 85.00 207 LEU A O 1
ATOM 1667 N N . LYS A 1 208 ? -12.422 12.251 -10.314 1.00 87.12 208 LYS A N 1
ATOM 1668 C CA . LYS A 1 208 ? -12.945 12.046 -11.672 1.00 87.12 208 LYS A CA 1
ATOM 1669 C C . LYS A 1 208 ? -13.462 10.626 -11.877 1.00 87.12 208 LYS A C 1
ATOM 1671 O O . LYS A 1 208 ? -14.491 10.454 -12.520 1.00 87.12 208 LYS A O 1
ATOM 1676 N N . GLU A 1 209 ? -12.775 9.613 -11.356 1.00 87.75 209 GLU A N 1
ATOM 1677 C CA . GLU A 1 209 ? -13.245 8.229 -11.478 1.00 87.75 209 GLU A CA 1
ATOM 1678 C C . GLU A 1 209 ? -14.490 7.958 -10.626 1.00 87.75 209 GLU A C 1
ATOM 1680 O O . GLU A 1 209 ? -15.440 7.348 -11.115 1.00 87.75 209 GLU A O 1
ATOM 1685 N N . TYR A 1 210 ? -14.546 8.478 -9.398 1.00 88.50 210 TYR A N 1
ATOM 1686 C CA . TYR A 1 210 ? -15.745 8.390 -8.556 1.00 88.50 210 TYR A CA 1
ATOM 1687 C C . TYR A 1 210 ? -16.950 9.106 -9.190 1.00 88.50 210 TYR A C 1
ATOM 1689 O O . TYR A 1 210 ? -18.068 8.589 -9.158 1.00 88.50 210 TYR A O 1
ATOM 1697 N N . GLU A 1 211 ? -16.730 10.273 -9.801 1.00 88.62 211 GLU A N 1
ATOM 1698 C CA . GLU A 1 211 ? -17.756 11.033 -10.523 1.00 88.62 211 GLU A CA 1
ATOM 1699 C C . GLU A 1 211 ? -18.274 10.267 -11.745 1.00 88.62 211 GLU A C 1
ATOM 1701 O O . GLU A 1 211 ? -19.483 10.088 -11.883 1.00 88.62 211 GLU A O 1
ATOM 1706 N N . LYS A 1 212 ? -17.379 9.725 -12.584 1.00 88.75 212 LYS A N 1
ATOM 1707 C CA . LYS A 1 212 ? -17.753 8.889 -13.743 1.00 88.75 212 LYS A CA 1
ATOM 1708 C C . LYS A 1 212 ? -18.617 7.689 -13.359 1.00 88.75 212 LYS A C 1
ATOM 1710 O O . LYS A 1 212 ? -19.444 7.251 -14.154 1.00 88.75 212 LYS A O 1
ATOM 1715 N N . LYS A 1 213 ? -18.402 7.138 -12.164 1.00 87.00 213 LYS A N 1
ATOM 1716 C CA . LYS A 1 213 ? -19.124 5.974 -11.634 1.00 87.00 213 LYS A CA 1
ATOM 1717 C C . LYS A 1 213 ? -20.394 6.348 -10.863 1.00 87.00 213 LYS A C 1
ATOM 1719 O O . LYS A 1 213 ? -21.110 5.452 -10.433 1.00 87.00 213 LYS A O 1
ATOM 1724 N N . GLY A 1 214 ? -20.686 7.639 -10.689 1.00 87.00 214 GLY A N 1
ATOM 1725 C CA . GLY A 1 214 ? -21.870 8.109 -9.965 1.00 87.00 214 GLY A CA 1
ATOM 1726 C C . GLY A 1 214 ? -21.823 7.863 -8.453 1.00 87.00 214 GLY A C 1
ATOM 1727 O O . GLY A 1 214 ? -22.871 7.851 -7.818 1.00 87.00 214 GLY A O 1
ATOM 1728 N N . VAL A 1 215 ? -20.631 7.670 -7.877 1.00 88.19 215 VAL A N 1
ATOM 1729 C CA . VAL A 1 215 ? -20.420 7.324 -6.454 1.00 88.19 215 VAL A CA 1
ATOM 1730 C C . VAL A 1 215 ? -19.600 8.380 -5.712 1.00 88.19 215 VAL A C 1
ATOM 1732 O O . VAL A 1 215 ? -18.956 8.100 -4.706 1.00 88.19 215 VAL A O 1
ATOM 1735 N N . LEU A 1 216 ? -19.602 9.626 -6.197 1.00 85.50 216 LEU A N 1
ATOM 1736 C CA . LEU A 1 216 ? -18.853 10.738 -5.596 1.00 85.50 216 LEU A CA 1
ATOM 1737 C C . LEU A 1 216 ? -19.231 10.999 -4.124 1.00 85.50 216 LEU A C 1
ATOM 1739 O O . LEU A 1 216 ? -18.480 11.628 -3.387 1.00 85.50 216 LEU A O 1
ATOM 1743 N N . ASP A 1 217 ? -20.380 10.510 -3.660 1.00 80.69 217 ASP A N 1
ATOM 1744 C CA . ASP A 1 217 ? -20.780 10.547 -2.256 1.00 80.69 217 ASP A CA 1
ATOM 1745 C C . ASP A 1 217 ? -20.029 9.577 -1.336 1.00 80.69 217 ASP A C 1
ATOM 1747 O O . ASP A 1 217 ? -20.192 9.684 -0.124 1.00 80.69 217 ASP A O 1
ATOM 1751 N N . LYS A 1 218 ? -19.204 8.685 -1.891 1.00 84.44 218 LYS A N 1
ATOM 1752 C CA . LYS A 1 218 ? -18.429 7.659 -1.174 1.00 84.44 218 LYS A CA 1
ATOM 1753 C C . LYS A 1 218 ? -16.944 8.003 -0.999 1.00 84.44 218 LYS A C 1
ATOM 1755 O O . LYS A 1 218 ? -16.163 7.169 -0.538 1.00 84.44 218 LYS A O 1
ATOM 1760 N N . ILE A 1 219 ? -16.545 9.216 -1.382 1.00 84.12 219 ILE A N 1
ATOM 1761 C CA . ILE A 1 219 ? -15.204 9.769 -1.167 1.00 84.12 219 ILE A CA 1
ATOM 1762 C C . ILE A 1 219 ? -15.303 11.054 -0.342 1.00 84.12 219 ILE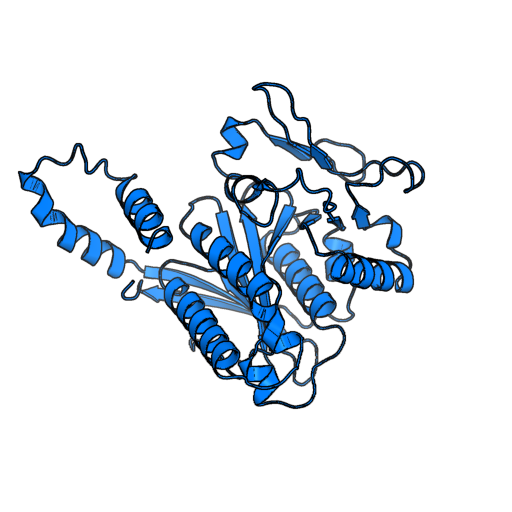 A C 1
ATOM 1764 O O . ILE A 1 219 ? -16.118 11.934 -0.619 1.00 84.12 219 ILE A O 1
ATOM 1768 N N . TYR A 1 220 ? -14.456 11.167 0.677 1.00 80.69 220 TYR A N 1
ATOM 1769 C CA . TYR A 1 220 ? -14.468 12.261 1.647 1.00 80.69 220 TYR A CA 1
ATOM 1770 C C . TYR A 1 220 ? -13.117 12.974 1.665 1.00 80.69 220 TYR A C 1
ATOM 1772 O O . TYR A 1 220 ? -12.073 12.326 1.607 1.00 80.69 220 TYR A O 1
ATOM 1780 N N . ILE A 1 221 ? -13.126 14.309 1.759 1.00 76.12 221 ILE A N 1
ATOM 1781 C CA . ILE A 1 221 ? -11.921 15.151 1.697 1.00 76.12 221 ILE A CA 1
ATOM 1782 C C . ILE A 1 221 ? -11.859 16.068 2.925 1.00 76.12 221 ILE A C 1
ATOM 1784 O O . ILE A 1 221 ? -12.690 16.960 3.082 1.00 76.12 221 ILE A O 1
ATOM 1788 N N . GLY A 1 222 ? -10.836 15.886 3.760 1.00 64.25 222 GLY A N 1
ATOM 1789 C CA . GLY A 1 222 ? -10.665 16.530 5.066 1.00 64.25 222 GLY A CA 1
ATOM 1790 C C . GLY A 1 222 ? -10.518 18.058 5.060 1.00 64.25 222 GLY A C 1
ATOM 1791 O O . GLY A 1 222 ? -10.821 18.673 6.073 1.00 64.25 222 GLY A O 1
ATOM 1792 N N . HIS A 1 223 ? -10.156 18.694 3.934 1.00 53.22 223 HIS A N 1
ATOM 1793 C CA . HIS A 1 223 ? -9.972 20.164 3.851 1.00 53.22 223 HIS A CA 1
ATOM 1794 C C . HIS A 1 223 ? -11.181 20.951 3.349 1.00 53.22 223 HIS A C 1
ATOM 1796 O O . HIS A 1 223 ? -11.055 22.115 2.974 1.00 53.22 223 HIS A O 1
ATOM 1802 N N . ARG A 1 224 ? -12.367 20.344 3.292 1.00 45.66 224 ARG A N 1
ATOM 1803 C CA . ARG A 1 224 ? -13.590 21.040 2.875 1.00 45.66 224 ARG A CA 1
ATOM 1804 C C . ARG A 1 224 ? -14.731 20.752 3.837 1.00 45.66 224 ARG A C 1
ATOM 1806 O O . ARG A 1 224 ? -15.656 20.033 3.482 1.00 45.66 224 ARG A O 1
ATOM 1813 N N . GLN A 1 225 ? -14.709 21.377 5.014 1.00 43.41 225 GLN A N 1
ATOM 1814 C CA . GLN A 1 225 ? -15.960 21.566 5.758 1.00 43.41 225 GLN A CA 1
ATOM 1815 C C . GLN A 1 225 ? -16.920 22.511 5.007 1.00 43.41 225 GLN A C 1
ATOM 1817 O O . GLN A 1 225 ? -18.128 22.359 5.122 1.00 43.41 225 GLN A O 1
ATOM 1822 N N . GLU A 1 226 ? -16.413 23.427 4.170 1.00 37.84 226 GLU A N 1
ATOM 1823 C CA . GLU A 1 226 ? -17.247 24.494 3.589 1.00 37.84 226 GLU A CA 1
ATOM 1824 C C . GLU A 1 226 ? -17.847 24.198 2.202 1.00 37.84 226 GLU A C 1
ATOM 1826 O O . GLU A 1 226 ? -18.771 24.887 1.790 1.00 37.84 226 GLU A O 1
ATOM 1831 N N . ASN A 1 227 ? -17.371 23.188 1.459 1.00 36.00 227 ASN A N 1
ATOM 1832 C CA . ASN A 1 227 ? -17.757 23.002 0.043 1.00 36.00 227 ASN A CA 1
ATOM 1833 C C . ASN A 1 227 ? -18.133 21.565 -0.359 1.00 36.00 227 ASN A C 1
ATOM 1835 O O . ASN A 1 227 ? -18.166 21.232 -1.544 1.00 36.00 227 ASN A O 1
ATOM 1839 N N . LEU A 1 228 ? -18.421 20.699 0.609 1.00 42.38 228 LEU A N 1
ATOM 1840 C CA . LEU A 1 228 ? -19.044 19.396 0.378 1.00 42.38 228 LEU A CA 1
ATOM 1841 C C . LEU A 1 228 ? -20.377 19.421 1.115 1.00 42.38 228 LEU A C 1
ATOM 1843 O O . LEU A 1 228 ? -20.416 19.085 2.292 1.00 42.38 228 LEU A O 1
ATOM 1847 N N . GLY A 1 229 ? -21.435 19.903 0.450 1.00 38.75 229 GLY A N 1
ATOM 1848 C CA . GLY A 1 229 ? -22.746 20.163 1.057 1.00 38.75 229 GLY A CA 1
ATOM 1849 C C . GLY A 1 229 ? -23.106 19.160 2.155 1.00 38.75 229 GLY A C 1
ATOM 1850 O O . GLY A 1 229 ? -23.344 17.996 1.859 1.00 38.75 229 GLY A O 1
ATOM 1851 N N . ASN A 1 230 ? -23.072 19.613 3.412 1.00 40.16 230 ASN A N 1
ATOM 1852 C CA . ASN A 1 230 ? -23.451 18.892 4.632 1.00 40.16 230 ASN A CA 1
ATOM 1853 C C . ASN A 1 230 ? -22.919 17.451 4.818 1.00 40.16 230 ASN A C 1
ATOM 1855 O O . ASN A 1 230 ? -23.450 16.724 5.658 1.00 40.16 230 ASN A O 1
ATOM 1859 N N . LYS A 1 231 ? -21.887 17.000 4.092 1.00 50.53 231 LYS A N 1
ATOM 1860 C CA . LYS A 1 231 ? -21.351 15.640 4.269 1.00 50.53 231 LYS A CA 1
ATOM 1861 C C . LYS A 1 231 ? -20.342 15.634 5.407 1.00 50.53 231 LYS A C 1
ATOM 1863 O O . LYS A 1 231 ? -19.261 16.204 5.294 1.00 50.53 231 LYS A O 1
ATOM 1868 N N . GLN A 1 232 ? -20.707 14.981 6.504 1.00 54.69 232 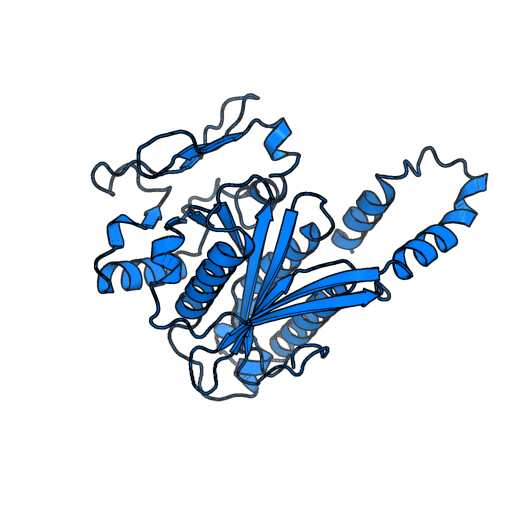GLN A N 1
ATOM 1869 C CA . GLN A 1 232 ? -19.824 14.765 7.642 1.00 54.69 232 GLN A CA 1
ATOM 1870 C C . GLN A 1 232 ? -18.614 13.934 7.192 1.00 54.69 232 GLN A C 1
ATOM 1872 O O . GLN A 1 232 ? -18.767 12.816 6.703 1.00 54.69 232 GLN A O 1
ATOM 1877 N N . THR A 1 233 ? -17.409 14.489 7.322 1.00 63.53 233 THR A N 1
ATOM 1878 C CA . THR A 1 233 ? -16.169 13.740 7.101 1.00 63.53 233 THR A CA 1
ATOM 1879 C C . THR A 1 233 ? -16.112 12.596 8.123 1.00 63.53 233 THR A C 1
ATOM 1881 O O . THR A 1 233 ? -16.290 12.865 9.315 1.00 63.53 233 THR A O 1
ATOM 1884 N N . PRO A 1 234 ? -15.850 11.340 7.712 1.00 74.69 234 PRO A N 1
ATOM 1885 C CA . PRO A 1 234 ? -15.787 10.205 8.632 1.00 74.69 234 PRO A CA 1
ATOM 1886 C C . PRO A 1 234 ? -14.592 10.307 9.581 1.00 74.69 234 PRO A C 1
ATOM 1888 O O . PRO A 1 234 ? -14.536 9.576 10.554 1.00 74.69 234 PRO A O 1
ATOM 1891 N N . ILE A 1 235 ? -13.649 11.220 9.337 1.00 76.56 235 ILE A N 1
ATOM 1892 C CA . ILE A 1 235 ? -12.493 11.469 10.196 1.00 76.56 235 ILE A CA 1
ATOM 1893 C C . ILE A 1 235 ? -12.618 12.846 10.836 1.00 76.56 235 ILE A C 1
ATOM 1895 O O . ILE A 1 235 ? -12.857 13.840 10.143 1.00 76.56 235 ILE A O 1
ATOM 1899 N N . LYS A 1 236 ? -12.363 12.915 12.142 1.00 72.88 236 LYS A N 1
ATOM 1900 C CA . LYS A 1 236 ? -12.092 14.161 12.862 1.00 72.88 236 LYS A CA 1
ATOM 1901 C C . LYS A 1 236 ? -10.712 14.096 13.498 1.00 72.88 236 LYS A C 1
ATOM 1903 O O . LYS A 1 236 ? -10.399 13.135 14.196 1.00 72.88 236 LYS A O 1
ATOM 1908 N N . LEU A 1 237 ? -9.921 15.138 13.259 1.00 68.81 237 LEU A N 1
ATOM 1909 C CA . LEU A 1 237 ? -8.669 15.386 13.959 1.00 68.81 237 LEU A CA 1
ATOM 1910 C C . LEU A 1 237 ? -8.882 16.508 14.977 1.00 68.81 237 LEU A C 1
ATOM 1912 O O . LEU A 1 237 ? -9.359 17.577 14.600 1.00 68.81 237 LEU A O 1
ATOM 1916 N N . ILE A 1 238 ? -8.562 16.274 16.249 1.00 58.97 238 ILE A N 1
ATOM 1917 C CA . ILE A 1 238 ? -8.735 17.263 17.325 1.00 58.97 238 ILE A CA 1
ATOM 1918 C C . ILE A 1 238 ? -7.385 17.510 17.997 1.00 58.97 238 ILE A C 1
ATOM 1920 O O . ILE A 1 238 ? -6.976 16.756 18.868 1.00 58.97 238 ILE A O 1
ATOM 1924 N N . ASN A 1 239 ? -6.684 18.580 17.626 1.00 54.56 239 ASN A N 1
ATOM 1925 C CA .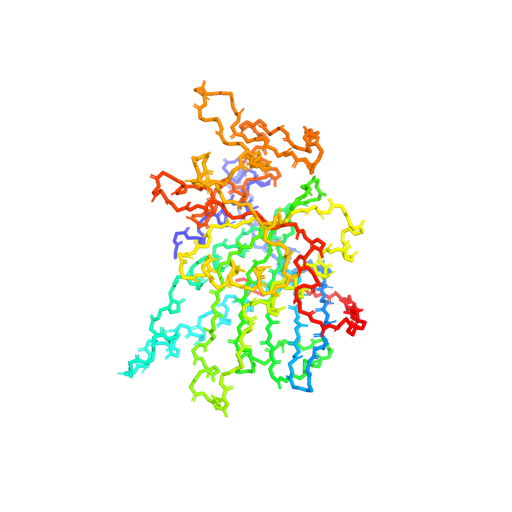 ASN A 1 239 ? -5.519 19.029 18.391 1.00 54.56 239 ASN A CA 1
ATOM 1926 C C . ASN A 1 239 ? -6.000 19.682 19.694 1.00 54.56 239 ASN A C 1
ATOM 1928 O O . ASN A 1 239 ? -6.212 20.891 19.722 1.00 54.56 239 ASN A O 1
ATOM 1932 N N . ASP A 1 240 ? -6.188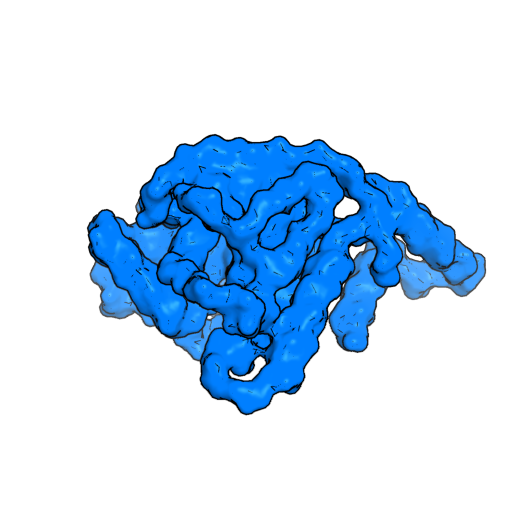 18.895 20.753 1.00 48.75 240 ASP A N 1
ATOM 1933 C CA . ASP A 1 240 ? -6.360 19.427 22.106 1.00 48.75 240 ASP A CA 1
ATOM 1934 C C . ASP A 1 240 ? -5.187 18.992 22.989 1.00 48.75 240 ASP A C 1
ATOM 1936 O O . ASP A 1 240 ? -4.781 17.825 22.977 1.00 48.75 240 ASP A O 1
ATOM 1940 N N . ASN A 1 241 ? -4.613 19.963 23.700 1.00 49.72 241 ASN A N 1
ATOM 1941 C CA . ASN A 1 241 ? -3.366 19.866 24.458 1.00 49.72 241 ASN A CA 1
ATOM 1942 C C . ASN A 1 241 ? -3.396 18.664 25.427 1.00 49.72 241 ASN A C 1
ATOM 1944 O O . ASN A 1 241 ? -3.928 18.757 26.530 1.00 49.72 241 ASN A O 1
ATOM 1948 N N . ASP A 1 242 ? -2.799 17.546 25.000 1.00 50.62 242 ASP A N 1
ATOM 1949 C CA . ASP A 1 242 ? -2.572 16.290 25.738 1.00 50.62 242 ASP A CA 1
ATOM 1950 C C . ASP A 1 242 ? -3.732 15.278 25.858 1.00 50.62 242 ASP A C 1
ATOM 1952 O O . ASP A 1 242 ? -3.569 14.237 26.501 1.00 50.62 242 ASP A O 1
ATOM 1956 N N . LYS A 1 243 ? -4.872 15.479 25.183 1.00 51.72 243 LYS A N 1
ATOM 1957 C CA . LYS A 1 243 ? -5.965 14.483 25.125 1.00 51.72 243 LYS A CA 1
ATOM 1958 C C . LYS A 1 243 ? -6.485 14.330 23.702 1.00 51.72 243 LYS A C 1
ATOM 1960 O O . LYS A 1 243 ? -7.475 14.910 23.309 1.00 51.72 243 LYS A O 1
ATOM 1965 N N . THR A 1 244 ? -5.760 13.536 22.944 1.00 54.78 244 THR A N 1
ATOM 1966 C CA . THR A 1 244 ? -6.139 12.834 21.708 1.00 54.78 244 THR A CA 1
ATOM 1967 C C . THR A 1 244 ? -7.471 13.074 21.011 1.00 54.78 244 THR A C 1
ATOM 1969 O O . THR A 1 244 ? -8.523 12.951 21.620 1.00 54.78 244 THR A O 1
ATOM 1972 N N . LEU A 1 245 ? -7.531 12.980 19.682 1.00 65.56 245 LEU A N 1
ATOM 1973 C CA . LEU A 1 245 ? -6.782 13.579 18.554 1.00 65.56 245 LEU A CA 1
ATOM 1974 C C . LEU A 1 245 ? -7.301 12.964 17.253 1.00 65.56 245 LEU A C 1
ATOM 1976 O O . LEU A 1 245 ? -7.236 13.641 16.236 1.00 65.56 245 LEU A O 1
ATOM 1980 N N . PHE A 1 246 ? -7.862 11.747 17.275 1.00 78.81 246 PHE A N 1
ATOM 1981 C CA . PHE A 1 246 ? -8.443 11.094 16.102 1.00 78.81 246 PHE A CA 1
ATOM 1982 C C . PHE A 1 246 ? -9.746 10.361 16.440 1.00 78.81 246 PHE A C 1
ATOM 1984 O O . PHE A 1 246 ? -9.761 9.464 17.287 1.00 78.81 246 PHE A O 1
ATOM 1991 N N . SER A 1 247 ? -10.810 10.692 15.711 1.00 81.12 247 SER A N 1
ATOM 1992 C CA . SER A 1 247 ? -12.071 9.949 15.715 1.00 81.12 247 SER A CA 1
ATOM 1993 C C . SER A 1 247 ? -12.414 9.503 14.297 1.00 81.12 247 SER A C 1
ATOM 1995 O O . SER A 1 247 ? -12.372 10.316 13.369 1.00 81.12 247 SER A O 1
ATOM 1997 N N . LEU A 1 248 ? -12.784 8.233 14.138 1.00 85.88 248 LEU A N 1
ATOM 1998 C CA . LEU A 1 248 ? -13.310 7.661 12.900 1.00 85.88 248 LEU A CA 1
ATOM 1999 C C . LEU A 1 248 ? -14.767 7.255 13.105 1.00 85.88 248 LEU A C 1
ATOM 2001 O O . LEU A 1 248 ? -15.087 6.593 14.091 1.00 85.88 248 LEU A O 1
ATOM 2005 N N . TYR A 1 249 ? -15.619 7.602 12.150 1.00 86.06 249 TYR A N 1
ATOM 2006 C CA . TYR A 1 249 ? -17.044 7.314 12.157 1.00 86.06 249 TYR A CA 1
ATOM 2007 C C . TYR A 1 249 ? -17.436 6.434 10.971 1.00 86.06 249 TYR A C 1
ATOM 2009 O O . TYR A 1 249 ? -16.887 6.568 9.875 1.00 86.06 249 TYR A O 1
ATOM 2017 N N . ASP A 1 250 ? -18.409 5.556 11.185 1.00 85.69 250 ASP A N 1
ATOM 2018 C CA . ASP A 1 250 ? -19.056 4.800 10.115 1.00 85.69 250 ASP A CA 1
ATOM 2019 C C . ASP A 1 250 ? -19.968 5.711 9.275 1.00 85.69 250 ASP A C 1
ATOM 2021 O O . ASP A 1 250 ? -20.215 6.881 9.599 1.00 85.69 250 ASP A O 1
ATOM 2025 N N . LYS A 1 251 ? -20.516 5.160 8.193 1.00 79.19 251 LYS A N 1
ATOM 2026 C CA . LYS A 1 251 ? -21.475 5.868 7.322 1.00 79.19 251 LYS A CA 1
ATOM 2027 C C . LYS A 1 251 ? -22.760 6.350 8.016 1.00 79.19 251 LYS A C 1
ATOM 2029 O O . LYS A 1 251 ? -23.469 7.180 7.449 1.00 79.19 251 LYS A O 1
ATOM 2034 N N . ASN A 1 252 ? -23.083 5.826 9.197 1.00 83.06 252 ASN A N 1
ATOM 2035 C CA . ASN A 1 252 ? -24.255 6.193 9.995 1.00 83.06 252 ASN A CA 1
ATOM 2036 C C . ASN A 1 252 ? -23.915 7.202 11.109 1.00 83.06 252 ASN A C 1
ATOM 2038 O O . ASN A 1 252 ? -24.811 7.629 11.835 1.00 83.06 252 ASN A O 1
ATOM 2042 N N . GLY A 1 253 ? -22.642 7.583 11.256 1.00 79.50 253 GLY A N 1
ATOM 2043 C CA . GLY A 1 253 ? -22.164 8.473 12.311 1.00 79.50 253 GLY A CA 1
ATOM 2044 C C . GLY A 1 253 ? -21.831 7.777 13.636 1.00 79.50 253 GLY A C 1
ATOM 2045 O O . GLY A 1 253 ? -21.566 8.470 14.618 1.00 79.50 253 GLY A O 1
ATOM 2046 N N . ASN A 1 254 ? -21.810 6.442 13.690 1.00 86.00 254 ASN A N 1
ATOM 2047 C CA . ASN A 1 254 ? -21.341 5.696 14.859 1.00 86.00 254 ASN A CA 1
ATOM 2048 C C . ASN A 1 254 ? -19.816 5.758 14.949 1.00 86.00 254 ASN A C 1
ATOM 2050 O O . ASN A 1 254 ? -19.128 5.728 13.932 1.00 86.00 254 ASN A O 1
ATOM 2054 N N . ILE A 1 255 ? -19.273 5.803 16.164 1.00 86.69 255 ILE A N 1
ATOM 2055 C CA . ILE A 1 255 ? -17.822 5.801 16.383 1.00 86.69 255 ILE A CA 1
ATOM 2056 C C . ILE A 1 255 ? -17.269 4.404 16.081 1.00 86.69 255 ILE A C 1
ATOM 2058 O O . ILE A 1 255 ? -17.646 3.428 16.725 1.00 86.69 255 ILE A O 1
ATOM 2062 N N . LEU A 1 256 ? -16.349 4.327 15.121 1.00 87.69 256 LEU A N 1
ATOM 2063 C CA . LEU A 1 256 ? -15.538 3.141 14.844 1.00 87.69 256 LEU A CA 1
ATOM 2064 C C . LEU A 1 256 ? -14.255 3.146 15.668 1.00 87.69 256 LEU A C 1
ATOM 2066 O O . LEU A 1 256 ? -13.856 2.111 16.191 1.00 87.69 256 LEU A O 1
ATOM 2070 N N . HIS A 1 257 ? -13.608 4.311 15.761 1.00 86.56 257 HIS A N 1
ATOM 2071 C CA . HIS A 1 257 ? -12.388 4.515 16.540 1.00 86.56 257 HIS A CA 1
ATOM 2072 C C . HIS A 1 257 ? -12.431 5.859 17.240 1.00 86.56 257 HIS A C 1
ATOM 2074 O O . HIS A 1 257 ? -12.770 6.871 16.633 1.00 86.56 257 HIS A O 1
ATOM 2080 N N . GLU A 1 258 ? -11.999 5.864 18.490 1.00 85.56 258 GLU A N 1
ATOM 2081 C CA . GLU A 1 258 ? -11.619 7.060 19.227 1.00 85.56 258 GLU A CA 1
ATOM 2082 C C . GLU A 1 258 ? -10.284 6.733 19.880 1.00 85.56 258 GLU A C 1
ATOM 2084 O O . GLU A 1 258 ? -10.210 5.931 20.811 1.00 85.56 258 GLU A O 1
ATOM 2089 N N . LEU A 1 259 ? -9.208 7.239 19.284 1.00 80.00 259 LEU A N 1
ATOM 2090 C CA . LEU A 1 259 ? -7.861 6.866 19.696 1.00 80.00 259 LEU A CA 1
ATOM 2091 C C . LEU A 1 259 ? -7.357 7.864 20.719 1.00 80.00 259 LEU A C 1
ATOM 2093 O O . LEU A 1 259 ? -7.583 9.058 20.538 1.00 80.00 259 LEU A O 1
ATOM 2097 N N . THR A 1 260 ? -6.645 7.368 21.740 1.00 78.06 260 THR A N 1
ATOM 2098 C CA . THR A 1 260 ? -5.874 8.162 22.700 1.00 78.06 260 THR A CA 1
ATOM 2099 C C . THR A 1 260 ? -4.404 8.369 22.279 1.00 78.06 260 THR A C 1
ATOM 2101 O O . THR A 1 260 ? -3.907 7.677 21.398 1.00 78.06 260 THR A O 1
ATOM 2104 N N . ALA A 1 261 ? -3.684 9.358 22.820 1.00 73.00 261 ALA A N 1
ATOM 2105 C CA . ALA A 1 261 ? -2.353 9.748 22.358 1.00 73.00 261 ALA A CA 1
ATOM 2106 C C . ALA A 1 261 ? -1.358 8.631 22.660 1.00 73.00 261 ALA A C 1
ATOM 2108 O O . ALA A 1 261 ? -0.370 8.452 21.955 1.00 73.00 261 ALA A O 1
ATOM 2109 N N . GLU A 1 262 ? -1.664 7.852 23.692 1.00 74.12 262 GLU A N 1
ATOM 2110 C CA . GLU A 1 262 ? -1.018 6.595 24.017 1.00 74.12 262 GLU A CA 1
ATOM 2111 C C . GLU A 1 262 ? -1.373 5.489 23.010 1.00 74.12 262 GLU A C 1
ATOM 2113 O O . GLU A 1 262 ? -0.470 4.843 22.484 1.00 74.12 262 GLU A O 1
ATOM 2118 N N . GLN A 1 263 ? -2.646 5.322 22.632 1.00 74.81 263 GLN A N 1
ATOM 2119 C CA . GLN A 1 263 ? -3.051 4.354 21.596 1.00 74.81 263 GLN A CA 1
ATOM 2120 C C . GLN A 1 263 ? -2.459 4.685 20.214 1.00 74.81 263 GLN A C 1
ATOM 2122 O O . GLN A 1 263 ? -2.043 3.785 19.483 1.00 74.81 263 GLN A O 1
ATOM 2127 N N . MET A 1 264 ? -2.319 5.972 19.891 1.00 74.00 264 MET A N 1
ATOM 2128 C CA . MET A 1 264 ? -1.612 6.469 18.708 1.00 74.00 264 MET A CA 1
ATOM 2129 C C . MET A 1 264 ? -0.091 6.276 18.785 1.00 74.00 264 MET A C 1
ATOM 2131 O O . MET A 1 264 ? 0.579 6.433 17.774 1.00 74.00 264 MET A O 1
ATOM 2135 N N . LYS A 1 265 ? 0.480 5.940 19.949 1.00 73.56 265 LYS A N 1
ATOM 2136 C CA . LYS A 1 265 ? 1.888 5.517 20.097 1.00 73.56 265 LYS A CA 1
ATOM 2137 C C . LYS A 1 265 ? 2.055 3.992 20.078 1.00 73.56 265 LYS A C 1
ATOM 2139 O O . LYS A 1 265 ? 3.184 3.528 19.941 1.00 73.56 265 LYS A O 1
ATOM 2144 N N . GLY A 1 266 ? 0.963 3.237 20.211 1.00 76.75 266 GLY A N 1
ATOM 2145 C CA . GLY A 1 266 ? 0.928 1.776 20.153 1.00 76.75 266 GLY A CA 1
ATOM 2146 C C . GLY A 1 266 ? 0.584 1.255 18.757 1.00 76.75 266 GLY A C 1
ATOM 2147 O O . GLY A 1 266 ? 1.245 1.588 17.778 1.00 76.75 266 GLY A O 1
ATOM 2148 N N . GLU A 1 267 ? -0.477 0.451 18.663 1.00 80.38 267 GLU A N 1
ATOM 2149 C CA . GLU A 1 267 ? -0.942 -0.210 17.432 1.00 80.38 267 GLU A CA 1
ATOM 2150 C C . GLU A 1 267 ? -1.106 0.736 16.225 1.00 80.38 267 GLU A C 1
ATOM 2152 O O . GLU A 1 267 ? -0.880 0.336 15.086 1.00 80.38 267 GLU A O 1
ATOM 2157 N N . PHE A 1 268 ? -1.466 1.999 16.464 1.00 82.12 268 PHE A N 1
ATOM 2158 C CA . PHE A 1 268 ? -1.719 2.995 15.419 1.00 82.12 268 PHE A CA 1
ATOM 2159 C C . PHE A 1 268 ? -0.520 3.922 15.162 1.00 82.12 268 PHE A C 1
ATOM 2161 O O . PHE A 1 268 ? -0.640 4.901 14.424 1.00 82.12 268 PHE A O 1
ATOM 2168 N N . ALA A 1 269 ? 0.654 3.633 15.735 1.00 78.81 269 ALA A N 1
ATOM 2169 C CA . ALA A 1 269 ? 1.832 4.495 15.627 1.00 78.81 269 ALA A CA 1
ATOM 2170 C C . ALA A 1 269 ? 2.244 4.786 14.191 1.00 78.81 269 ALA A C 1
ATOM 2172 O O . ALA A 1 269 ? 2.635 5.913 13.883 1.00 78.81 269 ALA A O 1
ATOM 2173 N N . TRP A 1 270 ? 2.148 3.808 13.295 1.00 83.12 270 TRP A N 1
ATOM 2174 C CA . TRP A 1 270 ? 2.442 3.995 11.876 1.00 83.12 270 TRP A CA 1
ATOM 2175 C C . TRP A 1 270 ? 1.578 5.090 11.249 1.00 83.12 270 TRP A C 1
ATOM 2177 O O . TRP A 1 270 ? 2.068 5.871 10.443 1.00 83.12 270 TRP A O 1
ATOM 2187 N N . PHE A 1 271 ? 0.326 5.230 11.668 1.00 79.50 271 PHE A N 1
ATOM 2188 C CA . PHE A 1 271 ? -0.587 6.215 11.107 1.00 79.50 271 PHE A CA 1
ATOM 2189 C C . PHE A 1 271 ? -0.155 7.645 11.451 1.00 79.50 271 PHE A C 1
ATOM 2191 O O . PHE A 1 271 ? -0.124 8.515 10.580 1.00 79.50 271 PHE A O 1
ATOM 2198 N N . CYS A 1 272 ? 0.271 7.860 12.699 1.00 74.44 272 CYS A N 1
ATOM 2199 C CA . CYS A 1 272 ? 0.636 9.172 13.238 1.00 74.44 272 CYS A CA 1
ATOM 2200 C C . CYS A 1 272 ? 2.106 9.551 13.021 1.00 74.44 272 CYS A C 1
ATOM 2202 O O . CYS A 1 272 ? 2.434 10.731 12.925 1.00 74.44 272 CYS A O 1
ATOM 2204 N N . THR A 1 273 ? 3.008 8.571 12.957 1.00 75.94 273 THR A N 1
ATOM 2205 C CA . THR A 1 273 ? 4.460 8.814 12.877 1.00 75.94 273 THR A CA 1
ATOM 2206 C C . THR A 1 273 ? 5.014 8.750 11.461 1.00 75.94 273 THR A C 1
ATOM 2208 O O . THR A 1 273 ? 6.130 9.228 11.234 1.00 75.94 273 THR A O 1
ATOM 2211 N N . HIS A 1 274 ? 4.259 8.197 10.507 1.00 80.62 274 HIS A N 1
ATOM 2212 C CA . HIS A 1 274 ? 4.719 8.097 9.131 1.00 80.62 274 HIS A CA 1
ATOM 2213 C C . HIS A 1 274 ? 4.853 9.500 8.512 1.00 80.62 274 HIS A C 1
ATOM 2215 O O . HIS A 1 274 ? 3.892 10.278 8.532 1.00 80.62 274 HIS A O 1
ATOM 2221 N N . PRO A 1 275 ? 6.017 9.835 7.923 1.00 76.06 275 PRO A N 1
ATOM 2222 C CA . PRO A 1 275 ? 6.323 11.189 7.449 1.00 76.06 275 PRO A CA 1
ATOM 2223 C C . PRO A 1 275 ? 5.407 11.668 6.314 1.00 76.06 275 PRO A C 1
ATOM 2225 O O . PRO A 1 275 ? 5.279 12.863 6.083 1.00 76.06 275 PRO A O 1
ATOM 2228 N N . HIS A 1 276 ? 4.755 10.736 5.617 1.00 77.69 276 HIS A N 1
ATOM 2229 C CA . HIS A 1 276 ? 3.850 11.020 4.499 1.00 77.69 276 HIS A CA 1
ATOM 2230 C C . HIS A 1 276 ? 2.394 10.593 4.757 1.00 77.69 276 HIS A C 1
ATOM 2232 O O . HIS A 1 276 ? 1.646 10.392 3.806 1.00 77.69 276 HIS A O 1
ATOM 2238 N N . LEU A 1 277 ? 2.006 10.394 6.025 1.00 76.50 277 LEU A N 1
ATOM 2239 C CA . LEU A 1 277 ? 0.602 10.222 6.429 1.00 76.50 277 LEU A CA 1
ATOM 2240 C C . LEU A 1 277 ? 0.172 11.405 7.311 1.00 76.50 277 LEU A C 1
ATOM 2242 O O . LEU A 1 277 ? -0.081 12.484 6.783 1.00 76.50 277 LEU A O 1
ATOM 2246 N N . PHE A 1 278 ? 0.107 11.246 8.639 1.00 71.31 278 PHE A N 1
ATOM 2247 C CA . PHE A 1 278 ? -0.441 12.289 9.521 1.00 71.31 278 PHE A CA 1
ATOM 2248 C C . PHE A 1 278 ? 0.597 13.266 10.075 1.00 71.31 278 PHE A C 1
ATOM 2250 O O . PHE A 1 278 ? 0.237 14.397 10.387 1.00 71.31 278 PHE A O 1
ATOM 2257 N N . LYS A 1 279 ? 1.873 12.874 10.176 1.00 61.34 279 LYS A N 1
ATOM 2258 C CA . LYS A 1 279 ? 2.908 13.667 10.864 1.00 61.34 279 LYS A CA 1
ATOM 2259 C C . LYS A 1 279 ? 3.090 15.093 10.307 1.00 61.34 279 LYS A C 1
ATOM 2261 O O . LYS A 1 279 ? 3.493 15.979 11.048 1.00 61.34 279 LYS A O 1
ATOM 2266 N N . ASP A 1 280 ? 2.745 15.310 9.037 1.00 54.62 280 ASP A N 1
ATOM 2267 C CA . ASP A 1 280 ? 2.957 16.562 8.295 1.00 54.62 280 ASP A CA 1
ATOM 2268 C C . ASP A 1 280 ? 1.639 17.281 7.893 1.00 54.62 280 ASP A C 1
ATOM 2270 O O . ASP A 1 280 ? 1.631 18.118 6.985 1.00 54.62 280 ASP A O 1
ATOM 2274 N N . GLN A 1 281 ? 0.510 16.973 8.552 1.00 56.06 281 GLN A N 1
ATOM 2275 C CA . GLN A 1 281 ? -0.830 17.526 8.246 1.00 56.06 281 GLN A CA 1
ATOM 2276 C C . GLN A 1 281 ? -0.939 19.060 8.345 1.00 56.06 281 GLN A C 1
ATOM 2278 O O . GLN A 1 281 ? -1.815 19.643 7.704 1.00 56.06 281 GLN A O 1
ATOM 2283 N N . ASP A 1 282 ? -0.015 19.730 9.040 1.00 49.12 282 ASP A N 1
ATOM 2284 C CA . ASP A 1 282 ? 0.027 21.197 9.176 1.00 49.12 282 ASP A CA 1
ATOM 2285 C C . ASP A 1 282 ? 0.227 21.948 7.836 1.00 49.12 282 ASP A C 1
ATOM 2287 O O . ASP A 1 282 ? 0.168 23.175 7.786 1.00 49.12 282 ASP A O 1
ATOM 2291 N N . LYS A 1 283 ? 0.443 21.235 6.719 1.00 53.16 283 LYS A N 1
ATOM 2292 C CA . LYS A 1 283 ? 0.748 21.805 5.390 1.00 53.16 283 LYS A CA 1
ATOM 2293 C C . LYS A 1 283 ? -0.443 21.911 4.423 1.00 53.16 283 LYS A C 1
ATOM 2295 O O . LYS A 1 283 ? -0.234 22.157 3.236 1.00 53.16 283 LYS A O 1
ATOM 2300 N N . GLY A 1 284 ? -1.686 21.722 4.874 1.00 56.03 284 GLY A N 1
ATOM 2301 C CA . GLY A 1 284 ? -2.871 21.967 4.033 1.00 56.03 284 GLY A CA 1
ATOM 2302 C C . GLY A 1 284 ? -3.104 20.951 2.898 1.00 56.03 284 GLY A C 1
ATOM 2303 O O . GLY A 1 284 ? -3.803 21.259 1.931 1.00 56.03 284 GLY A O 1
ATOM 2304 N N . VAL A 1 285 ? -2.566 19.726 3.004 1.00 63.97 285 VAL A N 1
ATOM 2305 C CA . VAL A 1 285 ? -2.836 18.611 2.063 1.00 63.97 285 VAL A CA 1
ATOM 2306 C C . VAL A 1 285 ? -3.983 17.738 2.581 1.00 63.97 285 VAL A C 1
ATOM 2308 O O . VAL A 1 285 ? -3.908 17.304 3.731 1.00 63.97 285 VAL A O 1
ATOM 2311 N N . PRO A 1 286 ? -5.073 17.526 1.816 1.00 69.06 286 PRO A N 1
ATOM 2312 C CA . PRO A 1 286 ? -6.286 16.945 2.377 1.00 69.06 286 PRO A CA 1
ATOM 2313 C C . PRO A 1 286 ? -6.145 15.459 2.646 1.00 69.06 286 PRO A C 1
ATOM 2315 O O . PRO A 1 286 ? -5.707 14.698 1.787 1.00 69.06 286 PRO A O 1
ATOM 2318 N N . LEU A 1 287 ? -6.648 15.049 3.807 1.00 79.12 287 LEU A N 1
ATOM 2319 C CA . LEU A 1 287 ? -7.015 13.665 4.055 1.00 79.12 287 LEU A CA 1
ATOM 2320 C C . LEU A 1 287 ? -8.088 13.233 3.067 1.00 79.12 287 LEU A C 1
ATOM 2322 O O . LEU A 1 287 ? -9.145 13.853 2.995 1.00 79.12 287 LEU A O 1
ATOM 2326 N N . VAL A 1 288 ? -7.826 12.171 2.320 1.00 83.69 288 VAL A N 1
ATOM 2327 C CA . VAL A 1 288 ? -8.815 11.536 1.455 1.00 83.69 288 VAL A CA 1
ATOM 2328 C C . VAL A 1 288 ? -9.198 10.210 2.084 1.00 83.69 288 VAL A C 1
ATOM 2330 O O . VAL A 1 288 ? -8.341 9.387 2.397 1.00 83.69 288 VAL A O 1
ATOM 2333 N N . THR A 1 289 ? -10.495 10.031 2.299 1.00 88.06 289 THR A N 1
ATOM 2334 C CA . THR A 1 289 ? -11.075 8.786 2.802 1.00 88.06 289 THR A CA 1
ATOM 2335 C C . THR A 1 289 ? -11.973 8.206 1.731 1.00 88.06 289 THR A C 1
ATOM 2337 O O . THR A 1 289 ? -12.881 8.880 1.248 1.00 88.06 289 THR A O 1
ATOM 2340 N N . CYS A 1 290 ? -11.716 6.961 1.370 1.00 89.62 290 CYS A N 1
ATOM 2341 C CA . CYS A 1 290 ? -12.489 6.214 0.396 1.00 89.62 290 CYS A CA 1
ATOM 2342 C C . CYS A 1 290 ? -13.206 5.072 1.111 1.00 89.62 290 CYS A C 1
ATOM 2344 O O . CYS A 1 290 ? -12.559 4.310 1.831 1.00 89.62 290 CYS A O 1
ATOM 2346 N N . ASP A 1 291 ? -14.511 4.930 0.891 1.00 91.06 291 ASP A N 1
ATOM 2347 C CA . ASP A 1 291 ? -15.237 3.710 1.254 1.00 91.06 291 ASP A CA 1
ATOM 2348 C C . ASP A 1 291 ? -14.600 2.502 0.550 1.00 91.06 291 ASP A C 1
ATOM 2350 O O . ASP A 1 291 ? -14.421 2.510 -0.674 1.00 91.06 291 ASP A O 1
ATOM 2354 N N . LEU A 1 292 ? -14.200 1.489 1.321 1.00 92.00 292 LEU A N 1
ATOM 2355 C CA . LEU A 1 292 ? -13.394 0.377 0.817 1.00 92.00 292 LEU A CA 1
ATOM 2356 C C . LEU A 1 292 ? -14.198 -0.531 -0.118 1.00 92.00 292 LEU A C 1
ATOM 2358 O O . LEU A 1 292 ? -13.658 -1.058 -1.089 1.00 92.00 292 LEU A O 1
ATOM 2362 N N . GLU A 1 293 ? -15.494 -0.693 0.143 1.00 90.88 293 GLU A N 1
ATOM 2363 C CA . GLU A 1 293 ? -16.396 -1.468 -0.707 1.00 90.88 293 GLU A CA 1
ATOM 2364 C C . GLU A 1 293 ? -16.586 -0.824 -2.080 1.00 90.88 293 GLU A C 1
ATOM 2366 O O . GLU A 1 293 ? -16.463 -1.492 -3.110 1.00 90.88 293 GLU A O 1
ATOM 2371 N N . THR A 1 294 ? -16.805 0.484 -2.098 1.00 90.56 294 THR A N 1
ATOM 2372 C CA . THR A 1 294 ? -16.868 1.270 -3.326 1.00 90.56 294 THR A CA 1
ATOM 2373 C C . THR A 1 294 ? -15.529 1.216 -4.049 1.00 90.56 294 THR A C 1
ATOM 2375 O O . THR A 1 294 ? -15.492 0.946 -5.246 1.00 90.56 294 THR A O 1
ATOM 2378 N N . LEU A 1 295 ? -14.417 1.403 -3.330 1.00 90.44 295 LEU A N 1
ATOM 2379 C CA . LEU A 1 295 ? -13.080 1.382 -3.918 1.00 90.44 295 LEU A CA 1
ATOM 2380 C C . LEU A 1 295 ? -12.766 0.042 -4.590 1.00 90.44 295 LEU A C 1
ATOM 2382 O O . LEU A 1 295 ? -12.255 0.044 -5.704 1.00 90.44 295 LEU A O 1
ATOM 2386 N N . ALA A 1 296 ? -13.129 -1.080 -3.961 1.00 89.88 296 ALA A N 1
ATOM 2387 C CA . ALA A 1 296 ? -12.934 -2.426 -4.503 1.00 89.88 296 ALA A CA 1
ATOM 2388 C C . ALA A 1 296 ? -13.717 -2.693 -5.801 1.00 89.88 296 ALA A C 1
ATOM 2390 O O . ALA A 1 296 ? -13.399 -3.635 -6.524 1.00 89.88 296 ALA A O 1
ATOM 2391 N N . THR A 1 297 ? -14.743 -1.888 -6.090 1.00 87.81 297 THR A N 1
ATOM 2392 C CA . THR A 1 297 ? -15.627 -2.042 -7.257 1.00 87.81 297 THR A CA 1
ATOM 2393 C C . THR A 1 297 ? -15.488 -0.913 -8.279 1.00 87.81 297 THR A C 1
ATOM 2395 O O . THR A 1 297 ? -16.167 -0.936 -9.311 1.00 87.81 297 THR A O 1
ATOM 2398 N N . LEU A 1 298 ? -14.592 0.059 -8.048 1.00 84.31 298 LEU A N 1
ATOM 2399 C CA . LEU A 1 298 ? -14.342 1.145 -9.002 1.00 84.31 298 LEU A CA 1
ATOM 2400 C C . LEU A 1 298 ? -13.889 0.614 -10.359 1.00 84.31 298 LEU A C 1
ATOM 2402 O O . LEU A 1 298 ? -14.251 1.191 -11.391 1.00 84.31 298 LEU A O 1
ATOM 2406 N N . ASP A 1 299 ? -13.159 -0.498 -10.366 1.00 78.00 299 ASP A N 1
ATOM 2407 C CA . ASP A 1 299 ? -12.675 -1.125 -11.583 1.00 78.00 299 ASP A CA 1
ATOM 2408 C C . ASP A 1 299 ? -13.275 -2.527 -11.811 1.00 78.00 299 ASP A C 1
ATOM 2410 O O . ASP A 1 299 ? -13.172 -3.397 -10.941 1.00 78.00 299 ASP A O 1
ATOM 2414 N N . PRO A 1 300 ? -13.963 -2.774 -12.945 1.00 58.19 300 PRO A N 1
ATOM 2415 C CA . PRO A 1 300 ? -14.722 -4.005 -13.137 1.00 58.19 300 PRO A CA 1
ATOM 2416 C C . PRO A 1 300 ? -13.862 -5.232 -13.477 1.00 58.19 300 PRO A C 1
ATOM 2418 O O . PRO A 1 300 ? -13.380 -5.365 -14.598 1.00 58.19 300 PRO A O 1
ATOM 2421 N N . LYS A 1 301 ? -13.799 -6.174 -12.528 1.00 59.56 301 LYS A N 1
ATOM 2422 C CA . LYS A 1 301 ? -14.136 -7.620 -12.613 1.00 59.56 301 LYS A CA 1
ATOM 2423 C C . LYS A 1 301 ? -13.200 -8.416 -11.707 1.00 59.56 301 LYS A C 1
ATOM 2425 O O . LYS A 1 301 ? -12.036 -8.565 -12.070 1.00 59.56 301 LYS A O 1
ATOM 2430 N N . PRO A 1 302 ? -13.698 -9.013 -10.613 1.00 54.97 302 PRO A N 1
ATOM 2431 C CA . PRO A 1 302 ? -12.856 -9.863 -9.809 1.00 54.97 302 PRO A CA 1
ATOM 2432 C C . PRO A 1 302 ? -12.631 -11.192 -10.526 1.00 54.97 302 PRO A C 1
ATOM 2434 O O . PRO A 1 302 ? -13.541 -12.017 -10.619 1.00 54.97 302 PRO A O 1
ATOM 2437 N N . ASN A 1 303 ? -11.410 -11.414 -11.011 1.00 65.38 303 ASN A N 1
ATOM 2438 C CA . ASN A 1 303 ? -10.914 -12.783 -11.017 1.00 65.38 303 ASN A CA 1
ATOM 2439 C C . ASN A 1 303 ? -10.756 -13.230 -9.553 1.00 65.38 303 ASN A C 1
ATOM 2441 O O . ASN A 1 303 ? -10.571 -12.380 -8.673 1.00 65.38 303 ASN A O 1
ATOM 2445 N N . PRO A 1 304 ? -10.867 -14.536 -9.265 1.00 76.62 304 PRO A N 1
ATOM 2446 C CA . PRO A 1 304 ? -10.644 -15.049 -7.921 1.00 76.62 304 PRO A CA 1
ATOM 2447 C C . PRO A 1 304 ? -9.295 -14.572 -7.380 1.00 76.62 304 PRO A C 1
ATOM 2449 O O . PRO A 1 304 ? -8.301 -14.583 -8.107 1.00 76.62 304 PRO A O 1
ATOM 2452 N N . ILE A 1 305 ? -9.272 -14.149 -6.116 1.00 81.12 305 ILE A N 1
ATOM 2453 C CA . ILE A 1 305 ? -8.016 -13.850 -5.433 1.00 81.12 305 ILE A CA 1
ATOM 2454 C C . ILE A 1 305 ? -7.355 -15.188 -5.114 1.00 81.12 305 ILE A C 1
ATOM 2456 O O . ILE A 1 305 ? -7.948 -16.062 -4.480 1.00 81.12 305 ILE A O 1
ATOM 2460 N N . GLU A 1 306 ? -6.131 -15.362 -5.588 1.00 85.38 306 GLU A N 1
ATOM 2461 C CA . GLU A 1 306 ? -5.316 -16.527 -5.279 1.00 85.38 306 GLU A CA 1
ATOM 2462 C C . GLU A 1 306 ? -4.455 -16.221 -4.055 1.00 85.38 306 GLU A C 1
ATOM 2464 O O . GLU A 1 306 ? -3.762 -15.203 -4.007 1.00 85.38 306 GLU A O 1
ATOM 2469 N N . HIS A 1 307 ? -4.493 -17.116 -3.068 1.00 88.19 307 HIS A N 1
ATOM 2470 C CA . HIS A 1 307 ? -3.738 -16.985 -1.826 1.00 88.19 307 HIS A CA 1
ATOM 2471 C C . HIS A 1 307 ? -2.583 -17.977 -1.811 1.00 88.19 307 HIS A C 1
ATOM 2473 O O . HIS A 1 307 ? -2.781 -19.190 -1.920 1.00 88.19 307 HIS A O 1
ATOM 2479 N N . GLU A 1 308 ? -1.375 -17.465 -1.623 1.00 87.44 308 GLU A N 1
ATOM 2480 C CA . GLU A 1 308 ? -0.171 -18.260 -1.457 1.00 87.44 308 GLU A CA 1
ATOM 2481 C C . GLU A 1 308 ? 0.420 -18.028 -0.066 1.00 87.44 308 GLU A C 1
ATOM 2483 O O . GLU A 1 308 ? 0.711 -16.899 0.331 1.00 87.44 308 GLU A O 1
ATOM 2488 N N . TYR A 1 309 ? 0.630 -19.126 0.660 1.00 87.00 309 TYR A N 1
ATOM 2489 C CA . TYR A 1 309 ? 1.279 -19.137 1.964 1.00 87.00 309 TYR A CA 1
ATOM 2490 C C . TYR A 1 309 ? 2.448 -20.109 1.942 1.00 87.00 309 TYR A C 1
ATOM 2492 O O . TYR A 1 309 ? 2.282 -21.265 1.547 1.00 87.00 309 TYR A O 1
ATOM 2500 N N . TYR A 1 310 ? 3.613 -19.658 2.388 1.00 82.81 310 TYR A N 1
ATOM 2501 C CA . TYR A 1 310 ? 4.813 -20.485 2.469 1.00 82.81 310 TYR A CA 1
ATOM 2502 C C . TYR A 1 310 ? 5.748 -19.972 3.568 1.00 82.81 310 TYR A C 1
ATOM 2504 O O . TYR A 1 310 ? 5.554 -18.878 4.096 1.00 82.81 310 TYR A O 1
ATOM 2512 N N . LEU A 1 311 ? 6.707 -20.802 3.975 1.00 81.00 311 LEU A N 1
ATOM 2513 C CA . LEU A 1 311 ? 7.692 -20.448 4.994 1.00 81.00 311 LEU A CA 1
ATOM 2514 C C . LEU A 1 311 ? 8.945 -19.896 4.315 1.00 81.00 311 LEU A C 1
ATOM 2516 O O . LEU A 1 311 ? 9.450 -20.491 3.363 1.00 81.00 311 LEU A O 1
ATOM 2520 N N . GLU A 1 312 ? 9.437 -18.773 4.820 1.00 78.94 312 GLU A N 1
ATOM 2521 C CA . GLU A 1 312 ? 10.714 -18.178 4.437 1.00 78.94 312 GLU A CA 1
ATOM 2522 C C . GLU A 1 312 ? 11.600 -18.045 5.675 1.00 78.94 312 GLU A C 1
ATOM 2524 O O . GLU A 1 312 ? 11.115 -17.844 6.787 1.00 78.94 312 GLU A O 1
ATOM 2529 N N . ILE A 1 313 ? 12.912 -18.142 5.486 1.00 71.00 313 ILE A N 1
ATOM 2530 C CA . ILE A 1 313 ? 13.891 -17.906 6.550 1.00 71.00 313 ILE A CA 1
ATOM 2531 C C . ILE A 1 313 ? 14.322 -16.444 6.475 1.00 71.00 313 ILE A C 1
ATOM 2533 O O . ILE A 1 313 ? 14.559 -15.928 5.380 1.00 71.00 313 ILE A O 1
ATOM 2537 N N . ILE A 1 314 ? 14.448 -15.780 7.626 1.00 72.38 314 ILE A N 1
ATOM 2538 C CA . ILE A 1 314 ? 14.966 -14.411 7.687 1.00 72.38 314 ILE A CA 1
ATOM 2539 C C . ILE A 1 314 ? 16.385 -14.361 7.089 1.00 72.38 314 ILE A C 1
ATOM 2541 O O . ILE A 1 314 ? 17.345 -14.882 7.654 1.00 72.38 314 ILE A O 1
ATOM 2545 N N . GLY A 1 315 ? 16.515 -13.732 5.916 1.00 63.41 315 GLY A N 1
ATOM 2546 C CA . GLY A 1 315 ? 17.788 -13.585 5.210 1.00 63.41 315 GLY A CA 1
ATOM 2547 C C . GLY A 1 315 ? 18.778 -12.662 5.928 1.00 63.41 315 GLY A C 1
ATOM 2548 O O . GLY A 1 315 ? 18.490 -12.072 6.970 1.00 63.41 315 GLY A O 1
ATOM 2549 N N . GLU A 1 316 ? 19.983 -12.511 5.373 1.00 50.34 316 GLU A N 1
ATOM 2550 C CA . GLU A 1 316 ? 20.940 -11.545 5.915 1.00 50.34 316 GLU A CA 1
ATOM 2551 C C . GLU A 1 316 ? 20.429 -10.105 5.718 1.00 50.34 316 GLU A C 1
ATOM 2553 O O . GLU A 1 316 ? 20.353 -9.623 4.589 1.00 50.34 316 GLU A O 1
ATOM 2558 N N . LEU A 1 317 ? 20.052 -9.449 6.825 1.00 45.69 317 LEU A N 1
ATOM 2559 C CA . LEU A 1 317 ? 19.872 -7.993 6.928 1.00 45.69 317 LEU A CA 1
ATOM 2560 C C . LEU A 1 317 ? 21.207 -7.254 6.787 1.00 45.69 317 LEU A C 1
ATOM 2562 O O . LEU A 1 317 ? 22.205 -7.737 7.378 1.00 45.69 317 LEU A O 1
#

Organism: Rickettsia felis (strain ATCC VR-1525 / URRWXCal2) (NCBI:txid315456)

Secondary structure (DSSP, 8-state):
-HHHHHHHHHHTTTTTTTTS-GGGGGGHHHHHHHHHT-EEEEEEEEEE-SSS-EEEEEE--TTTHHHHHHHHHHHHHHHHH--S--HHHHTHHHHHHHHHHHHTTTT-TTEEEEEEEEESSPPPTTSPP-TTTEEEEEEEEEESS-SEEEEEEEEE-HHHHHH-S-PPTTHHHHHHHHHHHHHHHHTTT---EEEE---HHHHHHHHHHHHHTT-GGGEEETT-SSSSTT---SEEE---TTS--EEEE-TTS-EEEEE-TTGGGTTTHHHHH-TTTTTTGGG-PPPEEEEHHHHHHSSS--PPPEEEEEEEE----

pLDDT: mean 78.66, std 16.48, range [29.2, 96.75]